Protein AF-A0A257JCN2-F1 (afdb_monomer)

Solvent-accessible surface area (backbone atoms only — not comparable to full-atom values): 11483 Å² total; per-residue (Å²): 131,82,48,44,54,50,41,28,30,82,94,52,90,51,70,35,93,84,74,64,52,31,59,64,54,59,56,53,55,52,49,54,50,52,53,60,46,45,75,79,46,76,67,66,76,41,77,42,56,35,33,65,54,12,25,21,57,38,66,47,54,92,47,27,64,66,64,82,72,90,74,70,55,56,27,40,30,22,24,54,23,62,30,27,74,47,74,71,74,66,73,52,67,74,64,40,56,68,37,63,42,20,67,82,73,45,78,40,57,58,55,61,53,41,34,30,57,33,46,42,50,34,53,52,52,23,63,77,67,76,53,50,49,28,38,58,33,29,57,64,59,90,88,42,72,63,44,48,53,18,50,52,43,24,53,52,48,31,58,78,66,74,34,52,76,37,66,55,58,84,69,95,83,66,81,52,86,86,61,73,66,73,73,54,97,65,73,69,69,90,68,80,71,79,80,95,69,134

Structure (mmCIF, N/CA/C/O backbone):
data_AF-A0A257JCN2-F1
#
_entry.id   AF-A0A257JCN2-F1
#
loop_
_atom_site.group_PDB
_atom_site.id
_atom_site.type_symbol
_atom_site.label_atom_id
_atom_site.label_alt_id
_atom_site.label_comp_id
_atom_site.label_asym_id
_atom_site.label_entity_id
_atom_site.label_seq_id
_atom_site.pdbx_PDB_ins_code
_atom_site.Cartn_x
_atom_site.Cartn_y
_atom_site.Cartn_z
_atom_site.occupancy
_atom_site.B_iso_or_equiv
_atom_site.auth_seq_id
_atom_site.auth_comp_id
_atom_site.auth_asym_id
_atom_site.auth_atom_id
_atom_site.pdbx_PDB_model_num
ATOM 1 N N . MET A 1 1 ? -13.214 6.680 -1.226 1.00 44.03 1 MET A N 1
ATOM 2 C CA . MET A 1 1 ? -11.854 6.420 -1.730 1.00 44.03 1 MET A CA 1
ATOM 3 C C . MET A 1 1 ? -11.069 5.884 -0.543 1.00 44.03 1 MET A C 1
ATOM 5 O O . MET A 1 1 ? -11.142 6.499 0.512 1.00 44.03 1 MET A O 1
ATOM 9 N N . ASN A 1 2 ? -10.490 4.693 -0.665 1.00 63.72 2 ASN A N 1
ATOM 10 C CA . ASN A 1 2 ? -9.763 3.942 0.377 1.00 63.72 2 ASN A CA 1
ATOM 11 C C . ASN A 1 2 ? -8.296 4.388 0.528 1.00 63.72 2 ASN A C 1
ATOM 13 O O . ASN A 1 2 ? -7.552 3.802 1.299 1.00 63.72 2 ASN A O 1
ATOM 17 N N . GLU A 1 3 ? -7.891 5.441 -0.176 1.00 83.19 3 GLU A N 1
ATOM 18 C CA . GLU A 1 3 ? -6.505 5.875 -0.303 1.00 83.19 3 GLU A CA 1
ATOM 19 C C . GLU A 1 3 ? -6.353 7.301 0.238 1.00 83.19 3 GLU A C 1
ATOM 21 O O . GLU A 1 3 ? -6.663 8.259 -0.466 1.00 83.19 3 GLU A O 1
ATOM 26 N N . PRO A 1 4 ? -5.928 7.487 1.495 1.00 90.50 4 PRO A N 1
ATOM 27 C CA . PRO A 1 4 ? -5.539 8.804 1.982 1.00 90.50 4 PRO A CA 1
ATOM 28 C C . PRO A 1 4 ? -4.345 9.339 1.172 1.00 90.50 4 PRO A C 1
ATOM 30 O O . PRO A 1 4 ? -3.314 8.672 1.046 1.00 90.50 4 PRO A O 1
ATOM 33 N N . HIS A 1 5 ? -4.499 10.529 0.599 1.00 92.62 5 HIS A N 1
ATOM 34 C CA . HIS A 1 5 ? -3.454 11.287 -0.092 1.00 92.62 5 HIS A CA 1
ATOM 35 C C . HIS A 1 5 ? -3.852 12.769 -0.160 1.00 92.62 5 HIS A C 1
ATOM 37 O O . HIS A 1 5 ? -5.017 13.102 0.079 1.00 92.62 5 HIS A O 1
ATOM 43 N N . ASP A 1 6 ? -2.895 13.643 -0.487 1.00 93.19 6 ASP A N 1
ATOM 44 C CA . ASP A 1 6 ? -3.106 15.080 -0.700 1.00 93.19 6 ASP A CA 1
ATOM 45 C C . ASP A 1 6 ? -3.832 15.767 0.476 1.00 93.19 6 ASP A C 1
ATOM 47 O O . ASP A 1 6 ? -4.739 16.585 0.288 1.00 93.19 6 ASP A O 1
ATOM 51 N N . LEU A 1 7 ? -3.457 15.423 1.716 1.00 93.88 7 LEU A N 1
ATOM 52 C CA . LEU A 1 7 ? -4.085 15.984 2.915 1.00 93.88 7 LEU A CA 1
ATOM 53 C C . LEU A 1 7 ? -3.932 17.515 2.954 1.00 93.88 7 LEU A C 1
ATOM 55 O O . LEU A 1 7 ? -2.910 18.046 2.523 1.00 93.88 7 LEU A O 1
ATOM 59 N N . PRO A 1 8 ? -4.901 18.264 3.511 1.00 95.00 8 PRO A N 1
ATOM 60 C CA . PRO A 1 8 ? -4.747 19.704 3.661 1.00 95.00 8 PRO A CA 1
ATOM 61 C C . PRO A 1 8 ? -3.469 20.088 4.409 1.00 95.00 8 PRO A C 1
ATOM 63 O O . PRO A 1 8 ? -3.049 19.404 5.340 1.00 95.00 8 PRO A O 1
ATOM 66 N N . ALA A 1 9 ? -2.877 21.220 4.031 1.00 95.12 9 ALA A N 1
ATOM 67 C CA . ALA A 1 9 ? -1.785 21.821 4.790 1.00 95.12 9 ALA A CA 1
ATOM 68 C C . ALA A 1 9 ? -2.265 22.238 6.193 1.00 95.12 9 ALA A C 1
ATOM 70 O O . ALA A 1 9 ? -3.470 22.438 6.388 1.00 95.12 9 ALA A O 1
ATOM 71 N N . PRO A 1 10 ? -1.360 22.452 7.166 1.00 94.19 10 PRO A N 1
ATOM 72 C CA . PRO A 1 10 ? -1.744 22.913 8.496 1.00 94.19 10 PRO A CA 1
ATOM 73 C C . PRO A 1 10 ? -2.612 24.181 8.447 1.00 94.19 10 PRO A C 1
ATOM 75 O O . PRO A 1 10 ? -2.211 25.210 7.904 1.00 94.19 10 PRO A O 1
ATOM 78 N N . GLY A 1 11 ? -3.821 24.103 9.012 1.00 93.00 11 GLY A N 1
ATOM 79 C CA . GLY A 1 11 ? -4.814 25.189 8.995 1.00 93.00 11 GLY A CA 1
ATOM 80 C C . GLY A 1 11 ? -5.600 25.342 7.683 1.00 93.00 11 GLY A C 1
ATOM 81 O O . GLY A 1 11 ? -6.458 26.220 7.585 1.00 93.00 11 GLY A O 1
ATOM 82 N N . GLY A 1 12 ? -5.331 24.500 6.686 1.00 92.50 12 GLY A N 1
ATOM 83 C CA . GLY A 1 12 ? -6.059 24.423 5.427 1.00 92.50 12 GLY A CA 1
ATOM 84 C C . GLY A 1 12 ? -7.289 23.518 5.501 1.00 92.50 12 GLY A C 1
ATOM 85 O O . GLY A 1 12 ? -7.483 22.748 6.438 1.00 92.50 12 GLY A O 1
ATOM 86 N N . THR A 1 13 ? -8.134 23.613 4.477 1.00 92.19 13 THR A N 1
ATOM 87 C CA . THR A 1 13 ? -9.328 22.758 4.305 1.00 92.19 13 THR A CA 1
ATOM 88 C C . THR A 1 13 ? -9.438 22.160 2.902 1.00 92.19 13 THR A C 1
ATOM 90 O O . THR A 1 13 ? -10.367 21.409 2.625 1.00 92.19 13 THR A O 1
ATOM 93 N N . THR A 1 14 ? -8.492 22.485 2.023 1.00 92.50 14 THR A N 1
ATOM 94 C CA . THR A 1 14 ? -8.4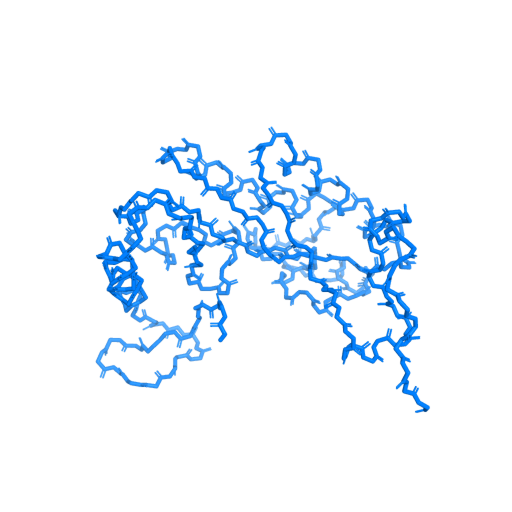03 22.003 0.642 1.00 92.50 14 THR A CA 1
ATOM 95 C C . THR A 1 14 ? -7.172 21.128 0.484 1.00 92.50 14 THR A C 1
ATOM 97 O O . THR A 1 14 ? -6.214 21.286 1.241 1.00 92.50 14 THR A O 1
ATOM 100 N N . GLU A 1 15 ? -7.182 20.251 -0.513 1.00 91.62 15 GLU A N 1
ATOM 101 C CA . GLU A 1 15 ? -6.074 19.349 -0.810 1.00 91.62 15 GLU A CA 1
ATOM 102 C C . GLU A 1 15 ? -4.774 20.105 -1.136 1.00 91.62 15 GLU A C 1
ATOM 104 O O . GLU A 1 15 ? -4.800 21.180 -1.748 1.00 91.62 15 GLU A O 1
ATOM 109 N N . THR A 1 16 ? -3.623 19.550 -0.749 1.00 91.00 16 THR A N 1
ATOM 110 C CA . THR A 1 16 ? -2.319 20.050 -1.216 1.00 91.00 16 THR A CA 1
ATOM 111 C C . THR A 1 16 ? -1.865 19.248 -2.422 1.00 91.00 16 THR A C 1
ATOM 113 O O . THR A 1 16 ? -1.896 18.029 -2.372 1.00 91.00 16 THR A O 1
ATOM 116 N N . ARG A 1 17 ? -1.395 19.910 -3.484 1.00 81.38 17 ARG A N 1
ATOM 117 C CA . ARG A 1 17 ? -1.011 19.224 -4.734 1.00 81.38 17 ARG A CA 1
ATOM 118 C C . ARG A 1 17 ? 0.478 18.917 -4.880 1.00 81.38 17 ARG A C 1
ATOM 120 O O . ARG A 1 17 ? 0.836 18.132 -5.748 1.00 81.38 17 ARG A O 1
ATOM 127 N N . ASP A 1 18 ? 1.327 19.536 -4.058 1.00 73.19 18 ASP A N 1
ATOM 128 C CA . ASP A 1 18 ? 2.783 19.485 -4.245 1.00 73.19 18 ASP A CA 1
ATOM 129 C C . ASP A 1 18 ? 3.533 19.030 -2.985 1.00 73.19 18 ASP A C 1
ATOM 131 O O . ASP A 1 18 ? 4.295 18.068 -3.014 1.00 73.19 18 ASP A O 1
ATOM 135 N N . SER A 1 19 ? 3.378 19.754 -1.871 1.00 79.50 19 SER A N 1
ATOM 136 C CA . SER A 1 19 ? 4.038 19.443 -0.598 1.00 79.50 19 SER A CA 1
ATOM 137 C C . SER A 1 19 ? 3.384 20.197 0.561 1.00 79.50 19 SER A C 1
ATOM 139 O O . SER A 1 19 ? 2.664 21.173 0.347 1.00 79.50 19 SER A O 1
ATOM 141 N N . GLY A 1 20 ? 3.684 19.771 1.791 1.00 89.25 20 GLY A N 1
ATOM 142 C CA . GLY A 1 20 ? 3.251 20.471 3.003 1.00 89.25 20 GLY A CA 1
ATOM 143 C C . GLY A 1 20 ? 1.951 19.956 3.614 1.00 89.25 20 GLY A C 1
ATOM 144 O O . GLY A 1 20 ? 1.331 20.688 4.380 1.00 89.25 20 GLY A O 1
ATOM 145 N N . GLU A 1 21 ? 1.558 18.722 3.295 1.00 94.19 21 GLU A N 1
ATOM 146 C CA . GLU A 1 21 ? 0.454 18.014 3.946 1.00 94.19 21 GLU A CA 1
ATOM 147 C C . GLU A 1 21 ? 0.565 18.048 5.478 1.00 94.19 21 GLU A C 1
ATOM 149 O O . GLU A 1 21 ? 1.634 17.807 6.052 1.00 94.19 21 GLU A O 1
ATOM 154 N N . ASP A 1 22 ? -0.559 18.266 6.159 1.00 95.06 22 ASP A N 1
ATOM 155 C CA . ASP A 1 22 ? -0.676 17.976 7.583 1.00 95.06 22 ASP A CA 1
ATOM 156 C C . ASP A 1 22 ? -0.932 16.476 7.790 1.00 95.06 22 ASP A C 1
ATOM 158 O O . ASP A 1 22 ? -2.065 15.987 7.850 1.00 95.06 22 ASP A O 1
ATOM 162 N N . LEU A 1 23 ? 0.164 15.736 7.954 1.00 95.00 23 LEU A N 1
ATOM 163 C CA . LEU A 1 23 ? 0.158 14.289 8.180 1.00 95.00 23 LEU A CA 1
ATOM 164 C C . LEU A 1 23 ? -0.484 13.863 9.513 1.00 95.00 23 LEU A C 1
ATOM 166 O O . LEU A 1 23 ? -0.582 12.665 9.791 1.00 95.00 23 LEU A O 1
ATOM 170 N N . THR A 1 24 ? -0.905 14.805 10.364 1.00 94.44 24 THR A N 1
ATOM 171 C CA . THR A 1 24 ? -1.626 14.496 11.608 1.00 94.44 24 THR A CA 1
ATOM 172 C C . THR A 1 24 ? -3.124 14.314 11.390 1.00 94.44 24 THR A C 1
ATOM 174 O O . THR A 1 24 ? -3.769 13.631 12.190 1.00 94.44 24 THR A O 1
ATOM 177 N N . ILE A 1 25 ? -3.666 14.833 10.281 1.00 94.50 25 ILE A N 1
ATOM 178 C CA . ILE A 1 25 ? -5.092 14.752 9.953 1.00 94.50 25 ILE A CA 1
ATOM 179 C C . ILE A 1 25 ? -5.532 13.289 9.869 1.00 94.50 25 ILE A C 1
ATOM 181 O O . ILE A 1 25 ? -6.423 12.865 10.607 1.00 94.50 25 ILE A O 1
ATOM 185 N N . TRP A 1 26 ? -4.889 12.489 9.014 1.00 94.94 26 TRP A N 1
ATOM 186 C CA . TRP A 1 26 ? -5.322 11.111 8.782 1.00 94.94 26 TRP A CA 1
ATOM 187 C C . TRP A 1 26 ? -5.332 10.239 10.055 1.00 94.94 26 TRP A C 1
ATOM 189 O O . TRP A 1 26 ? -6.364 9.625 10.335 1.00 94.94 26 TRP A O 1
ATOM 199 N N . PRO A 1 27 ? -4.276 10.221 10.893 1.00 94.69 27 PRO A N 1
ATOM 200 C CA . PRO A 1 27 ? -4.302 9.529 12.180 1.00 94.69 27 PRO A CA 1
ATOM 201 C C . PRO A 1 27 ? -5.480 9.885 13.094 1.00 94.69 27 PRO A C 1
ATOM 203 O O . PRO A 1 27 ? -6.010 8.997 13.764 1.00 94.69 27 PRO A O 1
ATOM 206 N N . VAL A 1 28 ? -5.904 11.153 13.125 1.00 95.25 28 VAL A N 1
ATOM 207 C CA . VAL A 1 28 ? -7.046 11.598 13.942 1.00 95.25 28 VAL A CA 1
ATOM 208 C C . VAL A 1 28 ? -8.348 10.983 13.428 1.00 95.25 28 VAL A C 1
ATOM 210 O O . VAL A 1 28 ? -9.098 10.396 14.212 1.00 95.25 28 VAL A O 1
ATOM 213 N N . PHE A 1 29 ? -8.592 11.048 12.116 1.00 95.06 29 PHE A N 1
ATOM 214 C CA . PHE A 1 29 ? -9.775 10.442 11.496 1.00 95.06 29 PHE A CA 1
ATOM 215 C C . PHE A 1 29 ? -9.783 8.918 11.645 1.00 95.06 29 PHE A C 1
ATOM 217 O O . PHE A 1 29 ? -10.791 8.341 12.058 1.00 95.06 29 PHE A O 1
ATOM 224 N N . ALA A 1 30 ? -8.646 8.270 11.384 1.00 96.38 30 ALA A N 1
ATOM 225 C CA . ALA A 1 30 ? -8.487 6.833 11.549 1.00 96.38 30 ALA A CA 1
ATOM 226 C C . ALA A 1 30 ? -8.774 6.397 12.991 1.00 96.38 30 ALA A C 1
ATOM 228 O O . ALA A 1 30 ? -9.499 5.426 13.213 1.00 96.38 30 ALA A O 1
ATOM 229 N N . ARG A 1 31 ? -8.263 7.130 13.990 1.00 97.00 31 ARG A N 1
ATOM 230 C CA . ARG A 1 31 ? -8.508 6.807 15.398 1.00 97.00 31 ARG A CA 1
ATOM 231 C C . ARG A 1 31 ? -9.980 6.958 15.777 1.00 97.00 31 ARG A C 1
ATOM 233 O O . ARG A 1 31 ? -10.514 6.071 16.440 1.00 97.00 31 ARG A O 1
ATOM 240 N N . ALA A 1 32 ? -10.638 8.025 15.324 1.00 97.44 32 ALA A N 1
ATOM 241 C CA . ALA A 1 32 ? -12.066 8.222 15.556 1.00 97.44 32 ALA A CA 1
ATOM 242 C C . ALA A 1 32 ? -12.908 7.086 14.945 1.00 97.44 32 ALA A C 1
ATOM 244 O O . ALA A 1 32 ? -13.817 6.574 15.598 1.00 97.44 32 ALA A O 1
ATOM 245 N N . ALA A 1 33 ? -12.572 6.642 13.728 1.00 97.38 33 ALA A N 1
ATOM 246 C CA . ALA A 1 33 ? -13.238 5.515 13.079 1.00 97.38 33 ALA A CA 1
ATOM 247 C C . ALA A 1 33 ? -13.002 4.191 13.826 1.00 97.38 33 ALA A C 1
ATOM 249 O O . ALA A 1 33 ? -13.954 3.450 14.070 1.00 97.38 33 ALA A O 1
ATOM 250 N N . ILE A 1 34 ? -11.761 3.912 14.244 1.00 97.88 34 ILE A N 1
ATOM 251 C CA . ILE A 1 34 ? -11.423 2.725 15.046 1.00 97.88 34 ILE A CA 1
ATOM 252 C C . ILE A 1 34 ? -12.240 2.701 16.340 1.00 97.88 34 ILE A C 1
ATOM 254 O O . ILE A 1 34 ? -12.809 1.665 16.674 1.00 97.88 34 ILE A O 1
ATOM 258 N N . ASP A 1 35 ? -12.330 3.825 17.051 1.00 97.94 35 ASP A N 1
ATOM 259 C CA . ASP A 1 35 ? -13.067 3.904 18.315 1.00 97.94 35 ASP A CA 1
ATOM 260 C C . ASP A 1 35 ? -14.570 3.714 18.126 1.00 97.94 35 ASP A C 1
ATOM 262 O O . ASP A 1 35 ? -15.195 2.966 18.879 1.00 97.94 35 ASP A O 1
ATOM 266 N N . ALA A 1 36 ? -15.140 4.317 17.081 1.00 98.19 36 ALA A N 1
ATOM 267 C CA . ALA A 1 36 ? -16.543 4.132 16.737 1.00 98.19 36 ALA A CA 1
ATOM 268 C C . ALA A 1 36 ? -16.859 2.670 16.376 1.00 98.19 36 ALA A C 1
ATOM 270 O O . ALA A 1 36 ? -17.845 2.120 16.864 1.00 98.19 36 ALA A O 1
ATOM 271 N N . ILE A 1 37 ? -16.005 2.016 15.578 1.00 98.38 37 ILE A N 1
ATOM 272 C CA . ILE A 1 37 ? -16.159 0.594 15.244 1.00 98.38 37 ILE A CA 1
ATOM 273 C C . ILE A 1 37 ? -16.032 -0.254 16.511 1.00 98.38 37 ILE A C 1
ATOM 275 O O . ILE A 1 37 ? -16.883 -1.100 16.767 1.00 98.38 37 ILE A O 1
ATOM 279 N N . ARG A 1 38 ? -15.020 -0.009 17.351 1.00 98.19 38 ARG A N 1
ATOM 280 C CA . ARG A 1 38 ? -14.767 -0.807 18.562 1.00 98.19 38 ARG A CA 1
ATOM 281 C C . ARG A 1 38 ? -15.822 -0.642 19.650 1.00 98.19 38 ARG A C 1
ATOM 283 O O . ARG A 1 38 ? -15.951 -1.536 20.483 1.00 98.19 38 ARG A O 1
ATOM 290 N N . ALA A 1 39 ? -16.608 0.431 19.615 1.00 98.00 39 ALA A N 1
ATOM 291 C CA . ALA A 1 39 ? -17.765 0.598 20.486 1.00 98.00 39 ALA A CA 1
ATOM 292 C C . ALA A 1 39 ? -18.903 -0.401 20.189 1.00 98.00 39 ALA A C 1
ATOM 294 O O . ALA A 1 39 ? -19.710 -0.667 21.078 1.00 98.00 39 ALA A O 1
ATOM 295 N N . ILE A 1 40 ? -18.971 -0.958 18.971 1.00 98.25 40 ILE A N 1
ATOM 296 C CA . ILE A 1 40 ? -20.041 -1.881 18.541 1.00 98.25 40 ILE A CA 1
ATOM 297 C C . ILE A 1 40 ? -19.532 -3.259 18.093 1.00 98.25 40 ILE A C 1
ATOM 299 O O . ILE A 1 40 ? -20.251 -4.246 18.219 1.00 98.25 40 ILE A O 1
ATOM 303 N N . ASP A 1 41 ? -18.293 -3.344 17.612 1.00 98.19 41 ASP A N 1
ATOM 304 C CA . ASP A 1 41 ? -17.606 -4.572 17.223 1.00 98.19 41 ASP A CA 1
ATOM 305 C C . ASP A 1 41 ? -16.198 -4.586 17.825 1.00 98.19 41 ASP A C 1
ATOM 307 O O . ASP A 1 41 ? -15.253 -3.980 17.313 1.00 98.19 41 ASP A O 1
ATOM 311 N N . ALA A 1 42 ? -16.045 -5.323 18.923 1.00 96.25 42 ALA A N 1
ATOM 312 C CA . ALA A 1 42 ? -14.797 -5.402 19.671 1.00 96.25 42 ALA A CA 1
ATOM 313 C C . ALA A 1 42 ? -13.684 -6.199 18.959 1.00 96.25 42 ALA A C 1
ATOM 315 O O . ALA A 1 42 ? -12.518 -6.098 19.362 1.00 96.25 42 ALA A O 1
ATOM 316 N N . ALA A 1 43 ? -14.016 -7.003 17.941 1.00 96.62 43 ALA A N 1
ATOM 317 C CA . ALA A 1 43 ? -13.127 -8.059 17.462 1.00 96.62 43 ALA A CA 1
ATOM 318 C C . ALA A 1 43 ? -12.952 -8.134 15.942 1.00 96.62 43 ALA A C 1
ATOM 320 O O . ALA A 1 43 ? -11.924 -8.657 15.522 1.00 96.62 43 ALA A O 1
ATOM 321 N N . GLY A 1 44 ? -13.875 -7.640 15.114 1.00 97.94 44 GLY A N 1
ATOM 322 C CA . GLY A 1 44 ? -13.759 -7.717 13.653 1.00 97.94 44 GLY A CA 1
ATOM 323 C C . GLY A 1 44 ? -12.491 -7.039 13.117 1.00 97.94 44 GLY A C 1
ATOM 324 O O . GLY A 1 44 ? -12.016 -6.075 13.725 1.00 97.94 44 GLY A O 1
ATOM 325 N N . PRO A 1 45 ? -11.879 -7.537 12.026 1.00 97.62 45 PRO A N 1
ATOM 326 C CA . PRO A 1 45 ? -10.679 -6.925 11.463 1.00 97.62 45 PRO A CA 1
ATOM 327 C C . PRO A 1 45 ? -10.974 -5.514 10.942 1.00 97.62 45 PRO A C 1
ATOM 329 O O . PRO A 1 45 ? -12.010 -5.278 10.327 1.00 97.62 45 PRO A O 1
ATOM 332 N N . ILE A 1 46 ? -10.045 -4.586 11.172 1.00 98.06 46 ILE A N 1
ATOM 333 C CA . ILE A 1 46 ? -10.076 -3.246 10.573 1.00 98.06 46 ILE A CA 1
ATOM 334 C C . ILE A 1 46 ? -8.881 -3.147 9.633 1.00 98.06 46 ILE A C 1
ATOM 336 O O . ILE A 1 46 ? -7.740 -3.204 10.098 1.00 98.06 46 ILE A O 1
ATOM 340 N N . 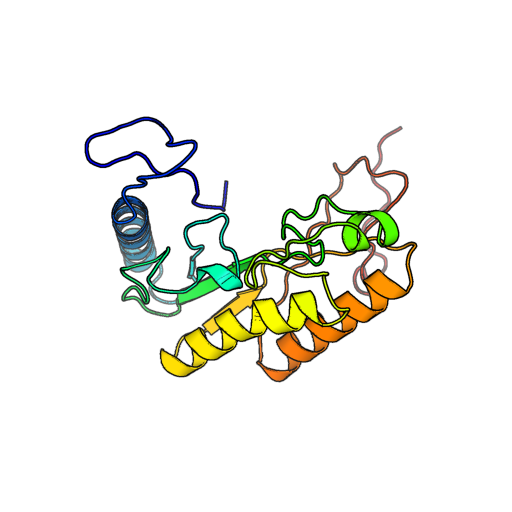TYR A 1 47 ? -9.150 -3.010 8.336 1.00 97.75 47 TYR A N 1
ATOM 341 C CA . TYR A 1 47 ? -8.135 -2.687 7.337 1.00 97.75 47 TYR A CA 1
ATOM 342 C C . TYR A 1 47 ? -7.914 -1.175 7.365 1.00 97.75 47 TYR A C 1
ATOM 344 O O . TYR A 1 47 ? -8.870 -0.404 7.287 1.00 97.75 47 TYR A O 1
ATOM 352 N N . LEU A 1 48 ? -6.669 -0.762 7.586 1.00 97.25 48 LEU A N 1
ATOM 353 C CA . LEU A 1 48 ? -6.297 0.634 7.779 1.00 97.25 48 LEU A CA 1
ATOM 354 C C . LEU A 1 48 ? -5.247 1.043 6.747 1.00 97.25 48 LEU A C 1
ATOM 356 O O . LEU A 1 48 ? -4.086 0.646 6.865 1.00 97.25 48 LEU A O 1
ATOM 360 N N . A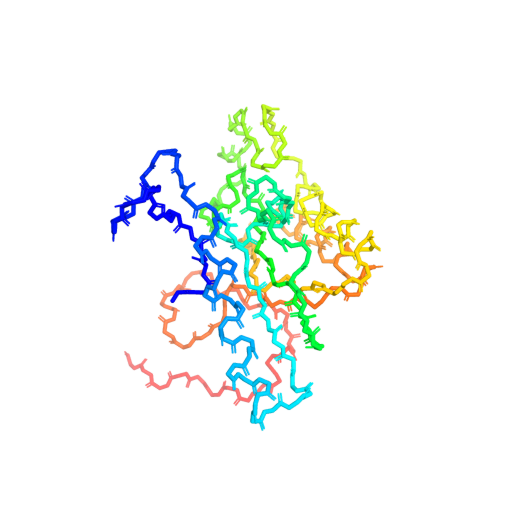LA A 1 49 ? -5.661 1.854 5.773 1.00 96.00 49 ALA A N 1
ATOM 361 C CA . ALA A 1 49 ? -4.772 2.454 4.788 1.00 96.00 49 ALA A CA 1
ATOM 362 C C . ALA A 1 49 ? -3.945 3.591 5.392 1.00 96.00 49 ALA A C 1
ATOM 364 O O . ALA A 1 49 ? -4.336 4.219 6.382 1.00 96.00 49 ALA A O 1
ATOM 365 N N . GLY A 1 50 ? -2.800 3.865 4.774 1.00 95.56 50 GLY A N 1
ATOM 366 C CA . GLY A 1 50 ? -1.919 4.984 5.108 1.00 95.56 50 GLY A CA 1
ATOM 367 C C . GLY A 1 50 ? -1.986 6.112 4.102 1.00 95.56 50 GLY A C 1
ATOM 368 O O . GLY A 1 50 ? -2.571 5.966 3.032 1.00 95.56 50 GLY A O 1
ATOM 369 N N . ASN A 1 51 ? -1.333 7.218 4.444 1.00 95.44 51 ASN A N 1
ATOM 370 C CA . ASN A 1 51 ? -1.139 8.313 3.508 1.00 95.44 51 ASN A CA 1
ATOM 371 C C . ASN A 1 51 ? -0.275 7.900 2.301 1.00 95.44 51 ASN A C 1
ATOM 373 O O . ASN A 1 51 ? 0.376 6.850 2.330 1.00 95.44 51 ASN A O 1
ATOM 377 N N . ALA A 1 52 ? -0.235 8.754 1.275 1.00 94.31 52 ALA A N 1
ATOM 378 C CA . ALA A 1 52 ? 0.441 8.511 0.001 1.00 94.31 52 ALA A CA 1
ATOM 379 C C . ALA A 1 52 ? -0.108 7.266 -0.717 1.00 94.31 52 ALA A C 1
ATOM 381 O O . ALA A 1 52 ? 0.637 6.341 -1.058 1.00 94.31 52 ALA A O 1
ATOM 382 N N . TRP A 1 53 ? -1.429 7.253 -0.925 1.00 95.19 53 TRP A N 1
ATOM 383 C CA . TRP A 1 53 ? -2.158 6.206 -1.651 1.00 95.19 53 TRP A CA 1
ATOM 384 C C . TRP A 1 53 ? -1.979 4.804 -1.052 1.00 95.19 53 TRP A C 1
ATOM 386 O O . TRP A 1 53 ? -1.956 3.805 -1.766 1.00 95.19 53 TRP A O 1
ATOM 396 N N . GLY A 1 54 ? -1.751 4.715 0.264 1.00 95.88 54 GLY A N 1
ATOM 397 C CA . GLY A 1 54 ? -1.472 3.445 0.932 1.00 95.88 54 GLY A CA 1
ATOM 398 C C . GLY A 1 54 ? -0.206 2.736 0.433 1.00 95.88 54 GLY A C 1
ATOM 399 O O . GLY A 1 54 ? -0.071 1.530 0.623 1.00 95.88 54 GLY A O 1
ATOM 400 N N . GLY A 1 55 ? 0.735 3.428 -0.216 1.00 97.38 55 GLY A N 1
ATOM 401 C CA . GLY A 1 55 ? 1.898 2.792 -0.833 1.00 97.38 55 GLY A CA 1
ATOM 402 C C . GLY A 1 55 ? 2.703 1.922 0.144 1.00 97.38 55 GLY A C 1
ATOM 403 O O . GLY A 1 55 ? 3.113 2.370 1.215 1.00 97.38 55 GLY A O 1
ATOM 404 N N . ALA A 1 56 ? 3.013 0.677 -0.234 1.00 98.19 56 ALA A N 1
ATOM 405 C CA . ALA A 1 56 ? 3.784 -0.244 0.615 1.00 98.19 56 ALA A CA 1
ATOM 406 C C . ALA A 1 56 ? 5.180 0.295 1.000 1.00 98.19 56 ALA A C 1
ATOM 408 O O . ALA A 1 56 ? 5.707 -0.015 2.068 1.00 98.19 56 ALA A O 1
ATOM 409 N N . MET A 1 57 ? 5.777 1.127 0.145 1.00 97.31 57 MET A N 1
ATOM 410 C CA . MET A 1 57 ? 7.035 1.832 0.412 1.00 97.31 57 MET A CA 1
ATOM 411 C C . MET A 1 57 ? 6.873 3.056 1.329 1.00 97.31 57 MET A C 1
ATOM 413 O O . MET A 1 57 ? 7.872 3.549 1.844 1.00 97.31 57 MET A O 1
ATOM 417 N N . ASN A 1 58 ? 5.645 3.538 1.537 1.00 96.69 58 ASN A N 1
ATOM 418 C CA . ASN A 1 58 ? 5.306 4.744 2.297 1.00 96.69 58 ASN A CA 1
ATOM 419 C C . ASN A 1 58 ? 4.737 4.437 3.696 1.00 96.69 58 ASN A C 1
ATOM 421 O O . ASN A 1 58 ? 4.424 5.350 4.448 1.00 96.69 58 ASN A O 1
ATOM 425 N N . ILE A 1 59 ? 4.669 3.167 4.107 1.00 97.31 59 ILE A N 1
ATOM 426 C CA . ILE A 1 59 ? 4.182 2.720 5.432 1.00 97.31 59 ILE A CA 1
ATOM 427 C C . ILE A 1 59 ? 4.895 3.389 6.636 1.00 97.31 59 ILE A C 1
ATOM 429 O O . ILE A 1 59 ? 4.410 3.369 7.764 1.00 97.31 59 ILE A O 1
ATOM 433 N N . GLY A 1 60 ? 6.092 3.942 6.430 1.00 95.62 60 GLY A N 1
ATOM 434 C CA . GLY A 1 60 ? 6.922 4.510 7.489 1.00 95.62 60 GLY A CA 1
ATOM 435 C C . GLY A 1 60 ? 6.402 5.834 8.057 1.00 95.62 60 GLY A C 1
ATOM 436 O O . GLY A 1 60 ? 5.503 6.479 7.520 1.00 95.62 60 GLY A O 1
ATOM 437 N N . ARG A 1 61 ? 7.045 6.285 9.141 1.00 95.06 61 ARG A N 1
ATOM 438 C CA . ARG A 1 61 ? 6.681 7.519 9.865 1.00 95.06 61 ARG A CA 1
ATOM 439 C C . ARG A 1 61 ? 6.817 8.807 9.058 1.00 95.06 61 ARG A C 1
ATOM 441 O O . ARG A 1 61 ? 6.246 9.811 9.459 1.00 95.06 61 ARG A O 1
ATOM 448 N N . GLU A 1 62 ? 7.562 8.775 7.959 1.00 94.00 62 GLU A N 1
ATOM 449 C CA . GLU A 1 62 ? 7.689 9.908 7.040 1.00 94.00 62 GLU A CA 1
ATOM 450 C C . GLU A 1 62 ? 6.336 10.312 6.442 1.00 94.00 62 GLU A C 1
ATOM 452 O O . GLU A 1 62 ? 6.069 11.498 6.318 1.00 94.00 62 GLU A O 1
ATOM 457 N N . PHE A 1 63 ? 5.467 9.339 6.155 1.00 95.06 63 PHE A N 1
ATOM 458 C CA . PHE A 1 63 ? 4.120 9.580 5.622 1.00 95.06 63 PHE A CA 1
ATOM 459 C C . PHE A 1 63 ? 3.034 9.300 6.665 1.00 95.06 63 PHE A C 1
ATOM 461 O O . PHE A 1 63 ? 1.937 9.842 6.586 1.00 95.06 63 PHE A O 1
ATOM 468 N N . ASN A 1 64 ? 3.340 8.460 7.659 1.00 96.50 64 ASN A N 1
ATOM 469 C CA . ASN A 1 64 ? 2.393 7.985 8.663 1.00 96.50 64 ASN A CA 1
ATOM 470 C C . ASN A 1 64 ? 2.963 8.142 10.091 1.00 96.50 64 ASN A C 1
ATOM 472 O O . ASN A 1 64 ? 3.286 7.151 10.755 1.00 96.50 64 ASN A O 1
ATOM 476 N N . PRO A 1 65 ? 3.128 9.377 10.603 1.00 94.94 65 PRO A N 1
ATOM 477 C CA . PRO A 1 65 ? 3.917 9.653 11.811 1.00 94.94 65 PRO A CA 1
ATOM 478 C C . PRO A 1 65 ? 3.368 9.009 13.092 1.00 94.94 65 PRO A C 1
ATOM 480 O O . PRO A 1 65 ? 4.135 8.709 14.008 1.00 94.94 65 PRO A O 1
ATOM 483 N N . ALA A 1 66 ? 2.058 8.766 13.153 1.00 95.38 66 ALA A N 1
ATOM 484 C CA . ALA A 1 66 ? 1.390 8.174 14.311 1.00 95.38 66 ALA A CA 1
ATOM 485 C C . ALA A 1 66 ? 1.359 6.636 14.296 1.00 95.38 66 ALA A C 1
ATOM 487 O O . ALA A 1 66 ? 0.808 6.030 15.213 1.00 95.38 66 ALA A O 1
ATOM 488 N N . TRP A 1 67 ? 1.894 5.986 13.261 1.00 95.25 67 TRP A N 1
ATOM 489 C CA . TRP A 1 67 ? 1.819 4.535 13.152 1.00 95.25 67 TRP A CA 1
ATOM 490 C C . TRP A 1 67 ? 2.849 3.803 14.037 1.00 95.25 67 TRP A C 1
ATOM 492 O O . TRP A 1 67 ? 3.996 4.256 14.169 1.00 95.25 67 TRP A O 1
ATOM 502 N N . PRO A 1 68 ? 2.480 2.631 14.593 1.00 97.25 68 PRO A N 1
ATOM 503 C CA . PRO A 1 68 ? 1.149 2.015 14.544 1.00 97.25 68 PRO A CA 1
ATOM 504 C C . PRO A 1 68 ? 0.138 2.705 15.482 1.00 97.25 68 PRO A C 1
ATOM 506 O O . PRO A 1 68 ? 0.467 3.069 16.608 1.00 97.25 68 PRO A O 1
ATOM 509 N N . LEU A 1 69 ? -1.113 2.836 15.036 1.00 96.06 69 LEU A N 1
ATOM 510 C CA . LEU A 1 69 ? -2.227 3.268 15.876 1.00 96.06 69 LEU A CA 1
ATOM 511 C C . LEU A 1 69 ? -2.623 2.176 16.876 1.00 96.06 69 LEU A C 1
ATOM 513 O O . LEU A 1 69 ? -2.597 0.981 16.573 1.00 96.06 69 LEU A O 1
ATOM 517 N N . ALA A 1 70 ? -3.045 2.605 18.066 1.00 93.88 70 ALA A N 1
ATOM 518 C CA . ALA A 1 70 ? -3.614 1.713 19.065 1.00 93.88 70 ALA A CA 1
ATOM 519 C C . ALA A 1 70 ? -4.969 1.150 18.600 1.00 93.88 70 ALA A C 1
ATOM 521 O O . ALA A 1 70 ? -5.775 1.856 17.993 1.00 93.88 70 ALA A O 1
ATOM 522 N N . GLY A 1 71 ? -5.243 -0.105 18.953 1.00 93.06 71 GLY A N 1
ATOM 523 C CA . GLY A 1 71 ? -6.505 -0.795 18.688 1.00 93.06 71 GLY A CA 1
ATOM 524 C C . GLY A 1 71 ? -6.301 -2.303 18.547 1.00 93.06 71 GLY A C 1
ATOM 525 O O . GLY A 1 71 ? -5.190 -2.775 18.311 1.00 93.06 71 GLY A O 1
ATOM 526 N N . SER A 1 72 ? -7.369 -3.079 18.725 1.00 95.38 72 SER A N 1
ATOM 527 C CA . SER A 1 72 ? -7.346 -4.531 18.514 1.00 95.38 72 SER A CA 1
ATOM 528 C C . SER A 1 72 ? -7.542 -4.874 17.035 1.00 95.38 72 SER A C 1
ATOM 530 O O . SER A 1 72 ? -8.224 -4.149 16.316 1.00 95.38 72 SER A O 1
ATOM 532 N N . ASN A 1 73 ? -6.972 -5.999 16.589 1.00 97.19 73 ASN A N 1
ATOM 533 C CA . ASN A 1 73 ? -7.206 -6.620 15.275 1.00 97.19 73 ASN A CA 1
ATOM 534 C C . ASN A 1 73 ? -7.085 -5.670 14.056 1.00 97.19 73 ASN A C 1
ATOM 536 O O . ASN A 1 73 ? -7.789 -5.844 13.063 1.00 97.19 73 ASN A O 1
ATOM 540 N N . ILE A 1 74 ? -6.187 -4.680 14.122 1.00 98.00 74 ILE A N 1
ATOM 541 C CA . ILE A 1 74 ? -5.866 -3.808 12.983 1.00 98.00 74 ILE A CA 1
ATOM 542 C C . ILE A 1 74 ? -4.971 -4.577 11.999 1.00 98.00 74 ILE A C 1
ATOM 544 O O . ILE A 1 74 ? -4.052 -5.301 12.403 1.00 98.00 74 ILE A O 1
ATOM 548 N N . ILE A 1 75 ? -5.267 -4.439 10.712 1.00 98.31 75 ILE A N 1
ATOM 549 C CA . ILE A 1 75 ? -4.460 -4.902 9.584 1.00 98.31 75 ILE A CA 1
ATOM 550 C C . ILE A 1 75 ? -4.108 -3.652 8.783 1.00 98.31 75 ILE A C 1
ATOM 552 O O . ILE A 1 75 ? -4.998 -2.952 8.318 1.00 98.31 75 ILE A O 1
ATOM 556 N N . TYR A 1 76 ? -2.824 -3.340 8.651 1.00 98.06 76 TYR A N 1
ATOM 557 C CA . TYR A 1 76 ? -2.394 -2.193 7.855 1.00 98.06 76 TYR A CA 1
ATOM 558 C C . TYR A 1 76 ? -2.458 -2.579 6.384 1.00 98.06 76 TYR A C 1
ATOM 560 O O . TYR A 1 76 ? -1.711 -3.451 5.938 1.00 98.06 76 TYR A O 1
ATOM 568 N N . GLU A 1 77 ? -3.383 -1.988 5.642 1.00 97.69 77 GLU A N 1
ATOM 569 C CA . GLU A 1 77 ? -3.482 -2.276 4.220 1.00 97.69 77 GLU A CA 1
ATOM 570 C C . GLU A 1 77 ? -2.505 -1.411 3.425 1.00 97.69 77 GLU A C 1
ATOM 572 O O . GLU A 1 77 ? -2.255 -0.253 3.770 1.00 97.69 77 GLU A O 1
ATOM 577 N N . VAL A 1 78 ? -1.910 -2.006 2.395 1.00 98.19 78 VAL A N 1
ATOM 578 C CA . VAL A 1 78 ? -0.958 -1.342 1.511 1.00 98.19 78 VAL A CA 1
ATOM 579 C C . VAL A 1 78 ? -1.219 -1.674 0.056 1.00 98.19 78 VAL A C 1
ATOM 581 O O . VAL A 1 78 ? -1.625 -2.786 -0.278 1.00 98.19 78 VAL A O 1
ATOM 584 N N . HIS A 1 79 ? -0.907 -0.729 -0.821 1.00 97.94 79 HIS A N 1
ATOM 585 C CA . HIS A 1 79 ? -1.004 -0.866 -2.266 1.00 97.94 79 HIS A CA 1
ATOM 586 C C . HIS A 1 79 ? 0.402 -0.954 -2.871 1.00 97.94 79 HIS A C 1
ATOM 588 O O . HIS A 1 79 ? 1.354 -0.301 -2.420 1.00 97.94 79 HIS A O 1
ATOM 594 N N . SER A 1 80 ? 0.579 -1.788 -3.895 1.00 97.31 80 SER A N 1
ATOM 595 C CA . SER A 1 80 ? 1.826 -1.825 -4.657 1.00 97.31 80 SER A CA 1
ATOM 596 C C . SER A 1 80 ? 1.621 -2.341 -6.073 1.00 97.31 80 SER A C 1
ATOM 598 O O . SER A 1 80 ? 1.279 -3.503 -6.298 1.00 97.31 80 SER A O 1
ATOM 600 N N . TYR A 1 81 ? 1.951 -1.491 -7.036 1.00 96.31 81 TYR A N 1
ATOM 601 C CA . TYR A 1 81 ? 1.985 -1.816 -8.453 1.00 96.31 81 TYR A CA 1
ATOM 602 C C . TYR A 1 81 ? 3.425 -2.041 -8.930 1.00 96.31 81 TYR A C 1
ATOM 604 O O . TYR A 1 81 ? 4.403 -1.736 -8.237 1.00 96.31 81 TYR A O 1
ATOM 612 N N . LEU A 1 82 ? 3.569 -2.662 -10.100 1.00 95.69 82 LEU A N 1
ATOM 613 C CA . LEU A 1 82 ? 4.864 -3.127 -10.607 1.00 95.69 82 LEU A CA 1
ATOM 614 C C . LEU A 1 82 ? 5.585 -2.089 -11.474 1.00 95.69 82 LEU A C 1
ATOM 616 O O . LEU A 1 82 ? 6.803 -2.182 -11.635 1.00 95.69 82 LEU A O 1
ATOM 620 N N . ASP A 1 83 ? 4.845 -1.120 -12.010 1.00 95.38 83 ASP A N 1
ATOM 621 C CA . ASP A 1 83 ? 5.354 -0.047 -12.856 1.00 95.38 83 ASP A CA 1
ATOM 622 C C . ASP A 1 83 ? 6.301 0.883 -12.086 1.00 95.38 83 ASP A C 1
ATOM 624 O O . ASP A 1 83 ? 6.359 0.896 -10.846 1.00 95.38 83 ASP A O 1
ATOM 628 N N . ALA A 1 84 ? 7.091 1.666 -12.816 1.00 96.75 84 ALA A N 1
ATOM 629 C CA . ALA A 1 84 ? 8.165 2.446 -12.224 1.00 96.75 84 ALA A CA 1
ATOM 630 C C . ALA A 1 84 ? 7.640 3.466 -11.202 1.00 96.75 84 ALA A C 1
ATOM 632 O O . ALA A 1 84 ? 8.291 3.688 -10.182 1.00 96.75 84 ALA A O 1
ATOM 633 N N . TRP A 1 85 ? 6.445 4.023 -11.403 1.00 95.69 85 TRP A N 1
ATOM 634 C CA . TRP A 1 85 ? 5.856 5.023 -10.508 1.00 95.69 85 TRP A CA 1
ATOM 635 C C . TRP A 1 85 ? 4.919 4.444 -9.452 1.00 95.69 85 TRP A C 1
ATOM 637 O O . TRP A 1 85 ? 4.515 5.186 -8.566 1.00 95.69 85 TRP A O 1
ATOM 647 N N . ASN A 1 86 ? 4.672 3.129 -9.470 1.00 96.00 86 ASN A N 1
ATOM 648 C CA . ASN A 1 86 ? 3.724 2.465 -8.571 1.00 96.00 86 ASN A CA 1
ATOM 649 C C . ASN A 1 86 ? 2.290 2.998 -8.741 1.00 96.00 86 ASN A C 1
ATOM 651 O O . ASN A 1 86 ? 1.543 3.036 -7.770 1.00 96.00 86 ASN A O 1
ATOM 655 N N . SER A 1 87 ? 1.920 3.427 -9.948 1.00 93.12 87 SER A N 1
ATOM 656 C CA . SER A 1 87 ? 0.601 4.003 -10.226 1.00 93.12 87 SER A CA 1
ATOM 657 C C . SER A 1 87 ? -0.417 2.976 -10.714 1.00 93.12 87 SER A C 1
ATOM 659 O O . SER A 1 87 ? -1.600 3.288 -10.788 1.00 93.12 87 SER A O 1
ATOM 661 N N . GLY A 1 88 ? 0.026 1.788 -11.138 1.00 90.81 88 GLY A N 1
ATOM 662 C CA . GLY A 1 88 ? -0.858 0.794 -11.749 1.00 90.81 88 GLY A CA 1
ATOM 663 C C . GLY A 1 88 ? -1.313 1.149 -13.166 1.00 90.81 88 GLY A C 1
ATOM 664 O O . GLY A 1 88 ? -2.190 0.483 -13.708 1.00 90.81 88 GLY A O 1
ATOM 665 N N . THR A 1 89 ? -0.713 2.173 -13.785 1.00 88.88 89 THR A N 1
ATOM 666 C CA . THR A 1 89 ? -1.068 2.649 -15.137 1.00 88.88 89 THR A CA 1
ATOM 667 C C . THR A 1 89 ? 0.006 2.373 -16.194 1.00 88.88 89 THR A C 1
ATOM 669 O O . THR A 1 89 ? -0.223 2.593 -17.383 1.00 88.88 89 THR A O 1
ATOM 672 N N . GLY A 1 90 ? 1.183 1.896 -15.782 1.00 87.38 90 GLY A N 1
ATOM 673 C CA . GLY A 1 90 ? 2.257 1.489 -16.687 1.00 87.38 90 GLY A CA 1
ATOM 674 C C . GLY A 1 90 ? 2.046 0.066 -17.193 1.00 87.38 90 GLY A C 1
ATOM 675 O O . GLY A 1 90 ? 2.266 -0.890 -16.452 1.00 87.38 90 GLY A O 1
ATOM 676 N N . PHE A 1 91 ? 1.629 -0.075 -18.452 1.00 85.12 91 PHE A N 1
ATOM 677 C CA . PHE A 1 91 ? 1.304 -1.380 -19.043 1.00 85.12 91 PHE A CA 1
ATOM 678 C C . PHE A 1 91 ? 2.353 -1.890 -20.046 1.00 85.12 91 PHE A C 1
ATOM 680 O O . PHE A 1 91 ? 2.434 -3.092 -20.289 1.00 85.12 91 PHE A O 1
ATOM 687 N N . ASP A 1 92 ? 3.214 -1.015 -20.571 1.00 90.81 92 ASP A N 1
ATOM 688 C CA . ASP A 1 92 ? 4.287 -1.375 -21.504 1.00 90.81 92 ASP A CA 1
ATOM 689 C C . ASP A 1 92 ? 5.628 -1.479 -20.766 1.00 90.81 92 ASP A C 1
ATOM 691 O O . ASP A 1 92 ? 6.153 -0.491 -20.249 1.00 90.81 92 ASP A O 1
ATOM 695 N N . TRP A 1 93 ? 6.195 -2.685 -20.716 1.00 92.06 93 TRP A N 1
ATOM 696 C CA . TRP A 1 93 ? 7.447 -2.925 -20.004 1.00 92.06 93 TRP A CA 1
ATOM 697 C C . TRP A 1 93 ? 8.615 -2.111 -20.573 1.00 92.06 93 TRP A C 1
ATOM 699 O O . TRP A 1 93 ? 9.422 -1.576 -19.814 1.00 92.06 93 TRP A O 1
ATOM 709 N N . ASP A 1 94 ? 8.745 -2.013 -21.895 1.00 95.44 94 ASP A N 1
ATOM 710 C CA . ASP A 1 94 ? 9.891 -1.356 -22.523 1.00 95.44 94 ASP A CA 1
ATOM 711 C C . ASP A 1 94 ? 9.841 0.166 -22.341 1.00 95.44 94 ASP A C 1
ATOM 713 O O . ASP A 1 94 ? 10.891 0.793 -22.171 1.00 95.44 94 ASP A O 1
ATOM 717 N N . VAL A 1 95 ? 8.641 0.752 -22.271 1.00 94.94 95 VAL A N 1
ATOM 718 C CA . VAL A 1 95 ? 8.437 2.148 -21.847 1.00 94.94 95 VAL A CA 1
ATOM 719 C C . VAL A 1 95 ? 8.810 2.336 -20.376 1.00 94.94 95 VAL A C 1
ATOM 721 O O . VAL A 1 95 ? 9.556 3.261 -20.046 1.00 94.94 95 VAL A O 1
ATOM 724 N N . GLU A 1 96 ? 8.364 1.450 -19.480 1.00 94.88 96 GLU A N 1
ATOM 725 C CA . GLU A 1 96 ? 8.717 1.536 -18.056 1.00 94.88 96 GLU A CA 1
ATOM 726 C C . GLU A 1 96 ? 10.235 1.439 -17.828 1.00 94.88 96 GLU A C 1
ATOM 728 O O . GLU A 1 96 ? 10.784 2.145 -16.981 1.00 94.88 96 GLU A O 1
ATOM 733 N N . GLN A 1 97 ? 10.951 0.651 -18.635 1.00 95.94 97 GLN A N 1
ATOM 734 C CA . GLN A 1 97 ? 12.410 0.515 -18.545 1.00 95.94 97 GLN A CA 1
ATOM 735 C C . GLN A 1 97 ? 13.198 1.741 -19.017 1.00 95.94 97 GLN A C 1
ATOM 737 O O . GLN A 1 97 ? 14.391 1.853 -18.712 1.00 95.94 97 GLN A O 1
ATOM 742 N N . GLN A 1 98 ? 12.569 2.661 -19.750 1.00 96.44 98 GLN A N 1
ATOM 743 C CA . GLN A 1 98 ? 13.189 3.929 -20.141 1.00 96.44 98 GLN A CA 1
ATOM 744 C C . GLN A 1 98 ? 13.136 4.967 -19.018 1.00 96.44 98 GLN A C 1
ATOM 746 O O . GLN A 1 98 ? 13.929 5.912 -19.022 1.00 96.44 98 GLN A O 1
ATOM 751 N N . LYS A 1 99 ? 12.250 4.787 -18.031 1.00 95.75 99 LYS A N 1
ATOM 752 C CA . LYS A 1 99 ? 12.154 5.688 -16.884 1.00 95.75 99 LYS A CA 1
ATOM 753 C C . LYS A 1 99 ? 13.412 5.573 -16.023 1.00 95.75 99 LYS A C 1
ATOM 755 O O . LYS A 1 99 ? 13.891 4.484 -15.714 1.00 95.75 99 LYS A O 1
ATOM 760 N N . ALA A 1 100 ? 13.947 6.727 -15.631 1.00 95.56 100 ALA A N 1
ATOM 761 C CA . ALA A 1 100 ? 15.144 6.843 -14.798 1.00 95.56 100 ALA A CA 1
ATOM 762 C C . ALA A 1 100 ? 14.813 7.017 -13.305 1.00 95.56 100 ALA A C 1
ATOM 764 O O . ALA A 1 100 ? 15.637 7.521 -12.543 1.00 95.56 100 ALA A O 1
ATOM 765 N N . PHE A 1 101 ? 13.611 6.621 -12.886 1.00 96.56 101 PHE A N 1
ATOM 766 C CA . PHE A 1 101 ? 13.135 6.722 -11.513 1.00 96.56 101 PHE A CA 1
ATOM 767 C C . PHE A 1 101 ? 12.237 5.534 -11.165 1.00 96.56 101 PHE A C 1
ATOM 769 O O . PHE A 1 101 ? 11.412 5.131 -11.981 1.00 96.56 101 PHE A O 1
ATOM 776 N N . VAL A 1 102 ? 12.354 5.028 -9.935 1.00 97.12 102 VAL A N 1
ATOM 777 C CA . VAL A 1 102 ? 11.500 3.976 -9.381 1.00 97.12 102 VAL A CA 1
ATOM 778 C C . VAL A 1 102 ? 10.966 4.416 -8.018 1.00 97.12 102 VAL A C 1
ATOM 780 O O . VAL A 1 102 ? 11.737 4.605 -7.074 1.00 97.12 102 VAL A O 1
ATOM 783 N N . ALA A 1 103 ? 9.644 4.528 -7.880 1.00 96.12 103 ALA A N 1
ATOM 784 C CA . ALA A 1 103 ? 9.000 4.876 -6.615 1.00 96.12 103 ALA A CA 1
ATOM 785 C C . ALA A 1 103 ? 9.424 3.901 -5.502 1.00 96.12 103 ALA A C 1
ATOM 787 O O . ALA A 1 103 ? 9.449 2.682 -5.712 1.00 96.12 103 ALA A O 1
ATOM 788 N N . GLY A 1 104 ? 9.789 4.450 -4.342 1.00 94.62 104 GLY A N 1
ATOM 789 C CA . GLY A 1 104 ? 10.364 3.724 -3.205 1.00 94.62 104 GLY A CA 1
ATOM 790 C C . GLY A 1 104 ? 11.887 3.531 -3.241 1.00 94.62 104 GLY A C 1
ATOM 791 O O . GLY A 1 104 ? 12.458 3.185 -2.212 1.00 94.62 104 GLY A O 1
ATOM 792 N N . PHE A 1 105 ? 12.561 3.763 -4.379 1.00 95.75 105 PHE A N 1
ATOM 793 C CA . PHE A 1 105 ? 14.019 3.570 -4.509 1.00 95.75 105 PHE A CA 1
ATOM 794 C C . PHE A 1 105 ? 14.773 4.754 -5.131 1.00 95.75 105 PHE A C 1
ATOM 796 O O . PHE A 1 105 ? 15.993 4.820 -4.998 1.00 95.75 105 PHE A O 1
ATOM 803 N N . GLY A 1 106 ? 14.080 5.688 -5.790 1.00 95.50 106 GLY A N 1
ATOM 804 C CA . GLY A 1 106 ? 14.699 6.867 -6.396 1.00 95.50 106 GLY A CA 1
ATOM 805 C C . GLY A 1 106 ? 15.276 6.594 -7.793 1.00 95.50 106 GLY A C 1
ATOM 806 O O . GLY A 1 106 ? 14.687 5.818 -8.550 1.00 95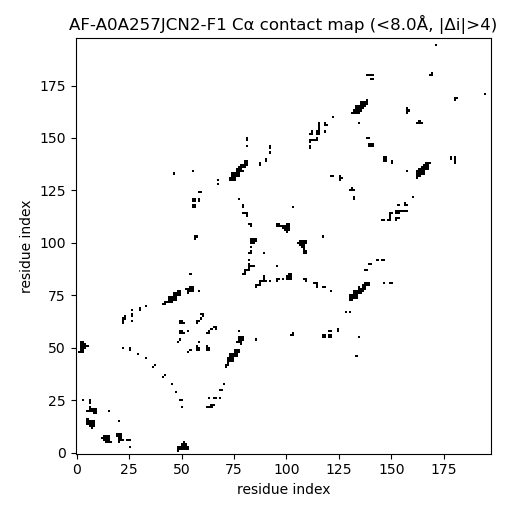.50 106 GLY A O 1
ATOM 807 N N . PRO A 1 107 ? 16.389 7.248 -8.181 1.00 96.75 107 PRO A N 1
ATOM 808 C CA . PRO A 1 107 ? 16.967 7.115 -9.516 1.00 96.75 107 PRO A CA 1
ATOM 809 C C . PRO A 1 107 ? 17.308 5.668 -9.890 1.00 96.75 107 PRO A C 1
ATOM 811 O O . PRO A 1 107 ? 17.969 4.954 -9.137 1.00 96.75 107 PRO A O 1
ATOM 814 N N . GLY A 1 108 ? 16.894 5.241 -11.083 1.00 94.75 108 GLY A N 1
ATOM 815 C CA . GLY A 1 108 ? 17.158 3.895 -11.591 1.00 94.75 108 GLY A CA 1
ATOM 816 C C . GLY A 1 108 ? 16.044 3.347 -12.476 1.00 94.75 108 GLY A C 1
ATOM 817 O O . GLY A 1 108 ? 15.082 4.039 -12.786 1.00 94.75 108 GLY A O 1
ATOM 818 N N . ARG A 1 109 ? 16.190 2.082 -12.879 1.00 94.44 109 ARG A N 1
ATOM 819 C CA . ARG A 1 109 ? 15.200 1.335 -13.673 1.00 94.44 109 ARG A CA 1
ATOM 820 C C . ARG A 1 109 ? 14.559 0.254 -12.821 1.00 94.44 109 ARG A C 1
ATOM 822 O O . ARG A 1 109 ? 15.241 -0.328 -11.975 1.00 94.44 109 ARG A O 1
ATOM 829 N N . ALA A 1 110 ? 13.288 -0.046 -13.062 1.00 93.50 110 ALA A N 1
ATOM 830 C CA . ALA A 1 110 ? 12.548 -1.042 -12.298 1.00 93.50 110 ALA A CA 1
ATOM 831 C C . ALA A 1 110 ? 13.084 -2.466 -12.581 1.00 93.50 110 ALA A C 1
ATOM 833 O O . ALA A 1 110 ? 12.933 -2.986 -13.685 1.00 93.50 110 ALA A O 1
ATOM 834 N N . PRO A 1 111 ? 13.723 -3.166 -11.621 1.00 95.38 111 PRO A N 1
ATOM 835 C CA . PRO A 1 111 ? 14.024 -4.582 -11.811 1.00 95.38 111 PRO A CA 1
ATOM 836 C C . PRO A 1 111 ? 12.744 -5.435 -11.772 1.00 95.38 111 PRO A C 1
ATOM 838 O O . PRO A 1 111 ? 11.748 -5.062 -11.162 1.00 95.38 111 PRO A O 1
ATOM 841 N N . LEU A 1 112 ? 12.813 -6.682 -12.251 1.00 97.50 112 LEU A N 1
ATOM 842 C CA . LEU A 1 112 ? 11.739 -7.678 -12.048 1.00 97.50 112 LEU A CA 1
ATOM 843 C C . LEU A 1 112 ? 11.357 -7.871 -10.567 1.00 97.50 112 LEU A C 1
ATOM 845 O O . LEU A 1 112 ? 10.276 -8.341 -10.248 1.00 97.50 112 LEU A O 1
ATOM 849 N N . ALA A 1 113 ? 12.254 -7.546 -9.635 1.00 97.69 113 ALA A N 1
ATOM 850 C CA . ALA A 1 113 ? 11.998 -7.654 -8.202 1.00 97.69 113 ALA A CA 1
ATOM 851 C C . ALA A 1 113 ? 11.347 -6.401 -7.579 1.00 97.69 113 ALA A C 1
ATOM 853 O O . ALA A 1 113 ? 11.222 -6.372 -6.358 1.00 97.69 113 ALA A O 1
ATOM 854 N N . THR A 1 114 ? 10.973 -5.373 -8.357 1.00 97.50 114 THR A N 1
ATOM 855 C CA . THR A 1 114 ? 10.458 -4.086 -7.840 1.00 97.50 114 THR A CA 1
ATOM 856 C C . THR A 1 114 ? 9.321 -4.271 -6.842 1.00 97.50 114 THR A C 1
ATOM 858 O O . THR A 1 114 ? 9.466 -3.842 -5.699 1.00 97.50 114 THR A O 1
ATOM 861 N N . GLY A 1 115 ? 8.250 -4.982 -7.216 1.00 97.62 115 GLY A N 1
ATOM 862 C CA . GLY A 1 115 ? 7.114 -5.225 -6.318 1.00 97.62 115 GLY A CA 1
ATOM 863 C C . GLY A 1 115 ? 7.534 -5.921 -5.020 1.00 97.62 115 GLY A C 1
ATOM 864 O O . GLY A 1 115 ? 7.243 -5.440 -3.929 1.00 97.62 115 GLY A O 1
ATOM 865 N N . ALA A 1 116 ? 8.311 -7.006 -5.113 1.00 98.50 116 ALA A N 1
ATOM 866 C CA . ALA A 1 116 ? 8.802 -7.724 -3.932 1.00 98.50 116 ALA A CA 1
ATOM 867 C C . ALA A 1 116 ? 9.669 -6.843 -3.014 1.00 98.50 116 ALA A C 1
ATOM 869 O O . ALA A 1 116 ? 9.606 -6.966 -1.793 1.00 98.50 116 ALA A O 1
ATOM 870 N N . LYS A 1 117 ? 10.484 -5.946 -3.583 1.00 98.56 117 LYS A N 1
ATOM 871 C CA . LYS A 1 117 ? 11.292 -4.998 -2.807 1.00 98.56 117 LYS A CA 1
ATOM 872 C C . LYS A 1 117 ? 10.436 -3.910 -2.150 1.00 98.56 117 LYS A C 1
ATOM 874 O O . LYS A 1 117 ? 10.744 -3.537 -1.026 1.00 98.56 117 LYS A O 1
ATOM 879 N N . ARG A 1 118 ? 9.376 -3.424 -2.808 1.00 98.50 118 ARG A N 1
ATOM 880 C CA . ARG A 1 118 ? 8.438 -2.444 -2.227 1.00 98.50 118 ARG A CA 1
ATOM 881 C C . ARG A 1 118 ? 7.663 -3.060 -1.069 1.00 98.50 118 ARG A C 1
ATOM 883 O O . ARG A 1 118 ? 7.6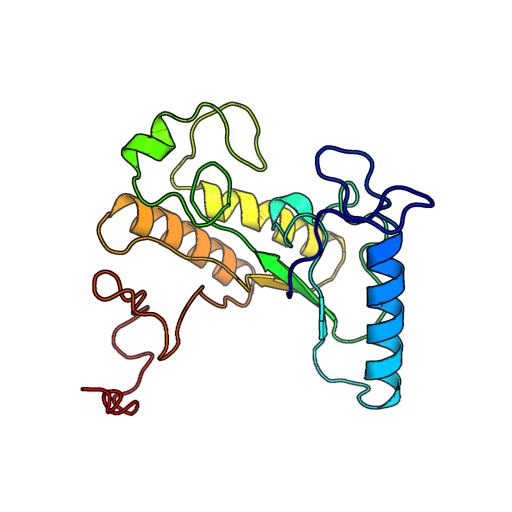84 -2.523 0.031 1.00 98.50 118 ARG A O 1
ATOM 890 N N . LEU A 1 119 ? 7.087 -4.246 -1.277 1.00 98.75 119 LEU A N 1
ATOM 891 C CA . LEU A 1 119 ? 6.368 -4.966 -0.226 1.00 98.75 119 LEU A CA 1
ATOM 892 C C . LEU A 1 119 ? 7.281 -5.342 0.950 1.00 98.75 119 LEU A C 1
ATOM 894 O O . LEU A 1 119 ? 6.827 -5.376 2.091 1.00 98.75 119 LEU A O 1
ATOM 898 N N . ARG A 1 120 ? 8.578 -5.578 0.701 1.00 98.69 120 ARG A N 1
ATOM 899 C CA . ARG A 1 120 ? 9.556 -5.829 1.767 1.00 98.69 120 ARG A CA 1
A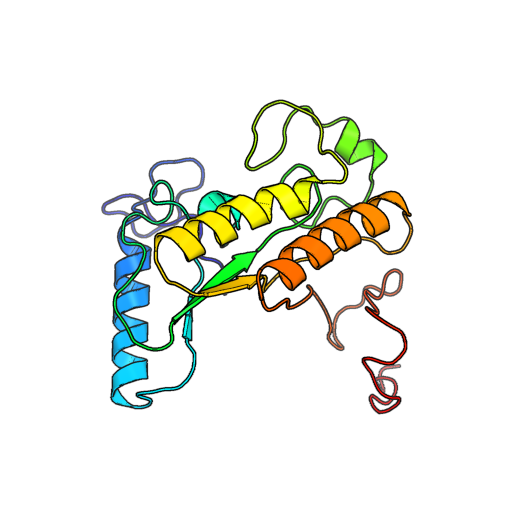TOM 900 C C . ARG A 1 120 ? 9.594 -4.712 2.807 1.00 98.69 120 ARG A C 1
ATOM 902 O O . ARG A 1 120 ? 9.637 -5.033 3.990 1.00 98.69 120 ARG A O 1
ATOM 909 N N . ILE A 1 121 ? 9.525 -3.450 2.381 1.00 98.62 121 ILE A N 1
ATOM 910 C CA . ILE A 1 121 ? 9.513 -2.286 3.280 1.00 98.62 121 ILE A CA 1
ATOM 911 C C . ILE A 1 121 ? 8.347 -2.409 4.273 1.00 98.62 121 ILE A C 1
ATOM 913 O O . ILE A 1 121 ? 8.563 -2.354 5.483 1.00 98.62 121 ILE A O 1
ATOM 917 N N . ALA A 1 122 ? 7.140 -2.693 3.777 1.00 98.62 122 ALA A N 1
ATOM 918 C CA . ALA A 1 122 ? 5.964 -2.935 4.612 1.00 98.62 122 ALA A CA 1
ATOM 919 C C . ALA A 1 122 ? 6.087 -4.180 5.495 1.00 98.62 122 ALA A C 1
ATOM 921 O O . ALA A 1 122 ? 5.778 -4.108 6.682 1.00 98.62 122 ALA A O 1
ATOM 922 N N . THR A 1 123 ? 6.571 -5.312 4.974 1.00 98.81 123 THR A N 1
ATOM 923 C CA . THR A 1 123 ? 6.710 -6.531 5.793 1.00 98.81 123 THR A CA 1
ATOM 924 C C . THR A 1 123 ? 7.751 -6.376 6.899 1.00 98.81 123 THR A C 1
ATOM 926 O O . THR A 1 123 ? 7.575 -6.917 7.990 1.00 98.81 123 THR A O 1
ATOM 929 N N . ASP A 1 124 ? 8.832 -5.640 6.640 1.00 98.69 124 ASP A N 1
ATOM 930 C CA . ASP A 1 124 ? 9.880 -5.390 7.628 1.00 98.69 124 ASP A CA 1
ATOM 931 C C . ASP A 1 124 ? 9.388 -4.411 8.698 1.00 98.69 124 ASP A C 1
ATOM 933 O O . ASP A 1 124 ? 9.595 -4.659 9.887 1.00 98.69 124 ASP A O 1
ATOM 937 N N . TRP A 1 125 ? 8.643 -3.373 8.298 1.00 98.56 125 TRP A N 1
ATOM 938 C CA . TRP A 1 125 ? 7.941 -2.492 9.230 1.00 98.56 125 TRP A CA 1
ATOM 939 C C . TRP A 1 125 ? 6.941 -3.265 10.100 1.00 98.56 125 TRP A C 1
ATOM 941 O O . TRP A 1 125 ? 6.957 -3.122 11.323 1.00 98.56 125 TRP A O 1
ATOM 951 N N . ALA A 1 126 ? 6.118 -4.129 9.504 1.00 98.38 126 ALA A N 1
ATOM 952 C CA . ALA A 1 126 ? 5.115 -4.907 10.226 1.00 98.38 126 ALA A CA 1
ATOM 953 C C . ALA A 1 126 ? 5.758 -5.829 11.269 1.00 98.38 126 ALA A C 1
ATOM 955 O O . ALA A 1 126 ? 5.353 -5.853 12.432 1.00 98.38 126 ALA A O 1
ATOM 956 N N . ARG A 1 127 ? 6.839 -6.520 10.880 1.00 98.44 127 ARG A N 1
ATOM 957 C CA . ARG A 1 127 ? 7.624 -7.369 11.784 1.00 98.44 127 ARG A CA 1
ATOM 958 C C . ARG A 1 127 ? 8.221 -6.572 12.940 1.00 98.44 127 ARG A C 1
ATOM 960 O O . ARG A 1 127 ? 8.154 -7.029 14.076 1.00 98.44 127 ARG A O 1
ATOM 967 N N . ALA A 1 128 ? 8.783 -5.396 12.662 1.00 98.31 128 ALA A N 1
ATOM 968 C CA . ALA A 1 128 ? 9.383 -4.542 13.684 1.00 98.31 128 ALA A CA 1
ATOM 969 C C . ALA A 1 128 ? 8.354 -3.997 14.691 1.00 98.31 128 ALA A C 1
ATOM 971 O O . ALA A 1 128 ? 8.702 -3.759 15.844 1.00 98.31 128 ALA A O 1
ATOM 972 N N . ASN A 1 129 ? 7.096 -3.824 14.273 1.00 97.50 129 ASN A N 1
ATOM 973 C CA . ASN A 1 129 ? 6.026 -3.267 15.104 1.00 97.50 129 ASN A CA 1
ATOM 974 C C . ASN A 1 129 ? 5.067 -4.326 15.674 1.00 97.50 129 ASN A C 1
ATOM 976 O O . ASN A 1 129 ? 4.135 -3.974 16.393 1.00 97.50 129 ASN A O 1
ATOM 980 N N . GLY A 1 130 ? 5.265 -5.611 15.361 1.00 96.88 130 GLY A N 1
ATOM 981 C CA . GLY A 1 130 ? 4.354 -6.680 15.783 1.00 96.88 130 GLY A CA 1
ATOM 982 C C . GLY A 1 130 ? 2.942 -6.541 15.200 1.00 96.88 130 GLY A C 1
ATOM 9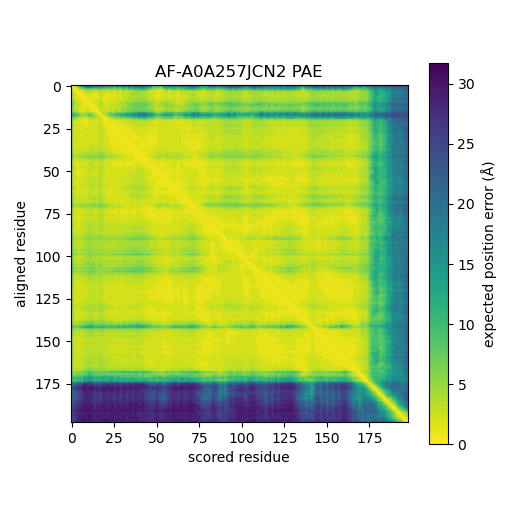83 O O . GLY A 1 130 ? 1.972 -6.948 15.836 1.00 96.88 130 GLY A O 1
ATOM 984 N N . THR A 1 131 ? 2.814 -5.945 14.013 1.00 97.12 131 THR A N 1
ATOM 985 C CA . THR A 1 131 ? 1.537 -5.714 13.324 1.00 97.12 131 THR A CA 1
ATOM 986 C C . THR A 1 131 ? 1.366 -6.665 12.137 1.00 97.12 131 THR A C 1
ATOM 988 O O . THR A 1 131 ? 2.292 -7.374 11.738 1.00 97.12 131 THR A O 1
ATOM 991 N N . ARG A 1 132 ? 0.157 -6.705 11.564 1.00 97.50 132 ARG A N 1
ATOM 992 C CA . ARG A 1 132 ? -0.123 -7.402 10.299 1.00 97.50 132 ARG A CA 1
ATOM 993 C C . ARG A 1 132 ? -0.325 -6.391 9.188 1.00 97.50 132 ARG A C 1
ATOM 995 O O . ARG A 1 132 ? -0.841 -5.303 9.443 1.00 97.50 132 ARG A O 1
ATOM 1002 N N . ILE A 1 133 ? 0.017 -6.804 7.973 1.00 98.31 133 ILE A N 1
ATOM 1003 C CA . ILE A 1 133 ? -0.297 -6.064 6.755 1.00 98.31 133 ILE A CA 1
ATOM 1004 C C . ILE A 1 133 ? -1.105 -6.923 5.782 1.00 98.31 133 ILE A C 1
ATOM 1006 O O . ILE A 1 133 ? -1.019 -8.153 5.826 1.00 98.31 133 ILE A O 1
ATOM 1010 N N . ALA A 1 134 ? -1.828 -6.266 4.884 1.00 98.56 134 ALA A N 1
ATOM 1011 C CA . ALA A 1 134 ? -2.448 -6.866 3.707 1.00 98.56 134 ALA A CA 1
ATOM 1012 C C . ALA A 1 134 ? -2.071 -6.048 2.466 1.00 98.56 134 ALA A C 1
ATOM 1014 O O . ALA A 1 134 ? -2.062 -4.824 2.520 1.00 98.56 134 ALA A O 1
ATOM 1015 N N . LEU A 1 135 ? -1.735 -6.715 1.363 1.00 98.50 135 LEU A N 1
ATOM 1016 C CA . LEU A 1 135 ? -1.550 -6.085 0.058 1.00 98.50 135 LEU A CA 1
ATOM 1017 C C . LEU A 1 135 ? -2.910 -6.046 -0.641 1.00 98.50 135 LEU A C 1
ATOM 1019 O O . LEU A 1 135 ? -3.309 -7.036 -1.250 1.00 98.50 135 LEU A O 1
ATOM 1023 N N . THR A 1 136 ? -3.639 -4.946 -0.510 1.00 96.88 136 THR A N 1
ATOM 1024 C CA . THR A 1 136 ? -5.048 -4.872 -0.930 1.00 96.88 136 THR A CA 1
ATOM 1025 C C . THR A 1 136 ? -5.244 -4.342 -2.345 1.00 96.88 136 THR A C 1
ATOM 1027 O O . THR A 1 136 ? -6.302 -4.557 -2.929 1.00 96.88 136 THR A O 1
ATOM 1030 N N . GLU A 1 137 ? -4.201 -3.766 -2.946 1.00 94.62 137 GLU A N 1
ATOM 1031 C CA . GLU A 1 137 ? -4.192 -3.450 -4.372 1.00 94.62 137 GLU A CA 1
ATOM 1032 C C . GLU A 1 137 ? -2.843 -3.760 -5.022 1.00 94.62 137 GLU A C 1
ATOM 1034 O O . GLU A 1 137 ? -1.773 -3.301 -4.604 1.00 94.62 137 GLU A O 1
ATOM 1039 N N . THR A 1 138 ? -2.902 -4.574 -6.072 1.00 94.56 138 THR A N 1
ATOM 1040 C CA . THR A 1 138 ? -1.786 -4.890 -6.963 1.00 94.56 138 THR A CA 1
ATOM 1041 C C . THR A 1 138 ? -2.310 -5.535 -8.242 1.00 94.56 138 THR A C 1
ATOM 1043 O O . THR A 1 138 ? -3.372 -6.161 -8.228 1.00 94.56 138 THR A O 1
ATOM 1046 N N . ALA A 1 139 ? -1.564 -5.430 -9.340 1.00 89.31 139 ALA A N 1
ATOM 1047 C CA . ALA A 1 139 ? -1.939 -6.041 -10.610 1.00 89.31 139 ALA A CA 1
ATOM 1048 C C . ALA A 1 139 ? -0.739 -6.213 -11.547 1.00 89.31 139 ALA A C 1
ATOM 1050 O O . ALA A 1 139 ? 0.370 -5.741 -11.275 1.00 89.31 139 ALA A O 1
ATOM 1051 N N . MET A 1 140 ? -0.990 -6.854 -12.688 1.00 87.56 140 MET A N 1
ATOM 1052 C CA . MET A 1 140 ? -0.067 -6.919 -13.817 1.00 87.56 140 MET A CA 1
ATOM 1053 C C . MET A 1 140 ? -0.824 -6.984 -15.154 1.00 87.56 140 MET A C 1
ATOM 1055 O O . MET A 1 140 ? -1.881 -7.610 -15.213 1.00 87.56 140 MET A O 1
ATOM 1059 N N . PRO A 1 141 ? -0.280 -6.447 -16.255 1.00 82.00 141 PRO A N 1
ATOM 1060 C CA . PRO A 1 141 ? -0.729 -6.816 -17.598 1.00 82.00 141 PRO A CA 1
ATOM 1061 C C . PRO A 1 141 ? -0.601 -8.324 -17.848 1.00 82.00 141 PRO A C 1
ATOM 1063 O O . PRO A 1 141 ? 0.279 -8.979 -17.284 1.00 82.00 141 PRO A O 1
ATOM 1066 N N . ILE A 1 142 ? -1.454 -8.876 -18.714 1.00 72.62 142 ILE A N 1
ATOM 1067 C CA . ILE A 1 142 ? -1.494 -10.324 -18.997 1.00 72.62 142 ILE A CA 1
ATOM 1068 C C . ILE A 1 142 ? -0.659 -10.746 -20.218 1.00 72.62 142 ILE A C 1
ATOM 1070 O O . ILE A 1 142 ? -0.457 -11.941 -20.420 1.00 72.62 142 ILE A O 1
ATOM 1074 N N . ASP A 1 143 ? -0.175 -9.805 -21.031 1.00 78.50 143 ASP A N 1
ATOM 1075 C CA . ASP A 1 143 ? 0.426 -10.056 -22.350 1.00 78.50 143 ASP A CA 1
ATOM 1076 C C . ASP A 1 143 ? 1.957 -9.895 -22.410 1.00 78.50 143 ASP A C 1
ATOM 1078 O O . ASP A 1 143 ? 2.549 -10.097 -23.470 1.00 78.50 143 ASP A O 1
ATOM 1082 N N . ASP A 1 144 ? 2.624 -9.647 -21.276 1.00 85.56 144 ASP A N 1
ATOM 1083 C CA . ASP A 1 144 ? 4.091 -9.640 -21.186 1.00 85.56 144 ASP A CA 1
ATOM 1084 C C . ASP A 1 144 ? 4.608 -10.637 -20.121 1.00 85.56 144 ASP A C 1
ATOM 1086 O O . ASP A 1 144 ? 4.287 -10.519 -18.926 1.00 85.56 144 ASP A O 1
ATOM 1090 N N . PRO A 1 145 ? 5.467 -11.610 -20.488 1.00 91.81 145 PRO A N 1
ATOM 1091 C CA . PRO A 1 145 ? 6.030 -12.564 -19.531 1.00 91.81 145 PRO A CA 1
ATOM 1092 C C . PRO A 1 145 ? 6.906 -11.906 -18.451 1.00 91.81 145 PRO A C 1
ATOM 1094 O O . PRO A 1 145 ? 7.101 -12.485 -17.379 1.00 91.81 145 PRO A O 1
ATOM 1097 N N . ARG A 1 146 ? 7.432 -10.699 -18.689 1.00 95.31 146 ARG A N 1
ATOM 1098 C CA . ARG A 1 146 ? 8.236 -9.938 -17.721 1.00 95.31 146 ARG A CA 1
ATOM 1099 C C . ARG A 1 146 ? 7.363 -9.406 -16.587 1.00 95.31 146 ARG A C 1
ATOM 1101 O O . ARG A 1 146 ? 7.746 -9.541 -15.423 1.00 95.31 146 ARG A O 1
ATOM 1108 N N . TRP A 1 147 ? 6.163 -8.914 -16.904 1.00 92.31 147 TRP A N 1
ATOM 1109 C CA . TRP A 1 147 ? 5.155 -8.556 -15.902 1.00 92.31 147 TRP A CA 1
ATOM 1110 C C . TRP A 1 147 ? 4.727 -9.776 -15.083 1.00 92.31 147 TRP A C 1
ATOM 1112 O O . TRP A 1 147 ? 4.726 -9.717 -13.852 1.00 92.31 147 TRP A O 1
ATOM 1122 N N . THR A 1 148 ? 4.500 -10.913 -15.750 1.00 91.75 148 THR A N 1
ATOM 1123 C CA . THR A 1 148 ? 4.189 -12.191 -15.084 1.00 91.75 148 THR A CA 1
ATOM 1124 C C . THR A 1 148 ? 5.276 -12.612 -14.097 1.00 91.75 148 THR A C 1
ATOM 1126 O O . THR A 1 148 ? 4.991 -12.969 -12.951 1.00 91.75 148 THR A O 1
ATOM 1129 N N . GLU A 1 149 ? 6.544 -12.544 -14.502 1.00 95.62 149 GLU A N 1
ATOM 1130 C CA . GLU A 1 149 ? 7.662 -12.881 -13.623 1.00 95.62 149 GLU A CA 1
ATOM 1131 C C . GLU A 1 149 ? 7.801 -11.897 -12.450 1.00 95.62 149 GLU A C 1
ATOM 1133 O O . GLU A 1 149 ? 8.078 -12.321 -11.323 1.00 95.62 149 GLU A O 1
ATOM 1138 N N . ALA A 1 150 ? 7.589 -10.599 -12.683 1.00 96.62 150 ALA A N 1
ATOM 1139 C CA . ALA A 1 150 ? 7.626 -9.588 -11.631 1.00 96.62 150 ALA A CA 1
ATOM 1140 C C . ALA A 1 150 ? 6.515 -9.796 -10.589 1.00 96.62 150 ALA A C 1
ATOM 1142 O O . ALA A 1 150 ? 6.785 -9.804 -9.382 1.00 96.62 150 ALA A O 1
ATOM 1143 N N . PHE A 1 151 ? 5.291 -10.071 -11.043 1.00 95.75 151 PHE A N 1
ATOM 1144 C CA . PHE A 1 151 ? 4.160 -10.391 -10.178 1.00 95.75 151 PHE A CA 1
ATOM 1145 C C . PHE A 1 151 ? 4.394 -11.682 -9.390 1.00 95.75 151 PHE A C 1
ATOM 1147 O O . PHE A 1 151 ? 4.205 -11.721 -8.176 1.00 95.75 151 PHE A O 1
ATOM 1154 N N . ARG A 1 152 ? 4.916 -12.734 -10.035 1.00 96.25 152 ARG A N 1
ATOM 1155 C CA . ARG A 1 152 ? 5.260 -13.999 -9.365 1.00 96.25 152 ARG A CA 1
ATOM 1156 C C . ARG A 1 152 ? 6.255 -13.794 -8.219 1.00 96.25 152 ARG A C 1
ATOM 1158 O O . ARG A 1 152 ? 6.140 -14.443 -7.178 1.00 96.25 152 ARG A O 1
ATOM 1165 N N . ARG A 1 153 ? 7.237 -12.900 -8.384 1.00 98.31 153 ARG A N 1
ATOM 1166 C CA . ARG A 1 153 ? 8.196 -12.548 -7.319 1.00 98.31 153 ARG A CA 1
ATOM 1167 C C . ARG A 1 153 ? 7.522 -11.812 -6.165 1.00 98.31 153 ARG A C 1
ATOM 1169 O O . ARG A 1 153 ? 7.830 -12.124 -5.015 1.00 98.31 153 ARG A O 1
ATOM 1176 N N . LEU A 1 154 ? 6.615 -10.881 -6.462 1.00 98.44 154 LEU A N 1
ATOM 1177 C CA . LEU A 1 154 ? 5.801 -10.194 -5.457 1.00 98.44 154 LEU A CA 1
ATOM 1178 C C . LEU A 1 154 ? 4.943 -11.193 -4.665 1.00 98.44 154 LEU A C 1
ATOM 1180 O O . LEU A 1 154 ? 5.043 -11.229 -3.442 1.00 98.44 154 LEU A O 1
ATOM 1184 N N . MET A 1 155 ? 4.200 -12.072 -5.346 1.00 98.19 155 MET A N 1
ATOM 1185 C CA . MET A 1 155 ? 3.364 -13.099 -4.707 1.00 98.19 155 MET A CA 1
ATOM 1186 C C . MET A 1 155 ? 4.176 -14.065 -3.845 1.00 98.19 155 MET A C 1
ATOM 1188 O O . MET A 1 155 ? 3.760 -14.403 -2.740 1.00 98.19 155 MET A O 1
ATOM 1192 N N . ARG A 1 156 ? 5.374 -14.470 -4.292 1.00 98.31 156 ARG A N 1
ATOM 1193 C CA . ARG A 1 156 ? 6.270 -15.293 -3.465 1.00 98.31 156 ARG A CA 1
ATOM 1194 C C . ARG A 1 156 ? 6.680 -14.571 -2.183 1.00 98.31 156 ARG A C 1
ATOM 1196 O O . ARG A 1 156 ? 6.737 -15.207 -1.136 1.00 98.31 156 ARG A O 1
ATOM 1203 N N . HIS A 1 157 ? 6.987 -13.273 -2.259 1.00 98.69 157 HIS A N 1
ATOM 1204 C CA . HIS A 1 157 ? 7.321 -12.479 -1.073 1.00 98.69 157 HIS A CA 1
ATOM 1205 C C . HIS A 1 157 ? 6.114 -12.343 -0.141 1.00 98.69 157 HIS A C 1
ATOM 1207 O O . HIS A 1 157 ? 6.272 -12.554 1.058 1.00 98.69 157 HIS A O 1
ATOM 1213 N N . ALA A 1 158 ? 4.926 -12.052 -0.677 1.00 98.56 158 ALA A N 1
ATOM 1214 C CA . ALA A 1 158 ? 3.690 -11.963 0.099 1.00 98.56 158 ALA A CA 1
ATOM 1215 C C . ALA A 1 158 ? 3.390 -13.279 0.836 1.00 98.56 158 ALA A C 1
ATOM 1217 O O . ALA A 1 158 ? 3.274 -13.290 2.061 1.00 98.56 158 ALA A O 1
ATOM 1218 N N . TRP A 1 159 ? 3.396 -14.402 0.110 1.00 98.06 159 TRP A N 1
ATOM 1219 C CA . TRP A 1 159 ? 3.183 -15.739 0.667 1.00 98.06 159 TRP A CA 1
ATOM 1220 C C . TRP A 1 159 ? 4.198 -16.085 1.763 1.00 98.06 159 TRP A C 1
ATOM 1222 O O . TRP A 1 159 ? 3.814 -16.488 2.857 1.00 98.06 159 TRP A O 1
ATOM 1232 N N . ALA A 1 160 ? 5.491 -15.848 1.516 1.00 98.38 160 ALA A N 1
ATOM 1233 C CA . ALA A 1 160 ? 6.547 -16.127 2.490 1.00 98.38 160 ALA A CA 1
ATOM 1234 C C . ALA A 1 160 ? 6.454 -15.272 3.771 1.00 98.38 160 ALA A C 1
ATOM 1236 O O . ALA A 1 160 ? 7.085 -15.607 4.771 1.00 98.38 160 ALA A O 1
ATOM 1237 N N . ASN A 1 161 ? 5.697 -14.171 3.744 1.00 98.38 161 ASN A N 1
ATOM 1238 C CA . ASN A 1 161 ? 5.501 -13.269 4.879 1.00 98.38 161 ASN A CA 1
ATOM 1239 C C . ASN A 1 161 ? 4.056 -13.283 5.410 1.00 98.38 161 ASN A C 1
ATOM 1241 O O . ASN A 1 161 ? 3.708 -12.407 6.197 1.00 98.38 161 ASN A O 1
ATOM 1245 N N . ASN A 1 162 ? 3.235 -14.268 5.017 1.00 97.44 162 ASN A N 1
ATOM 1246 C CA . ASN A 1 162 ? 1.826 -14.392 5.416 1.00 97.44 162 ASN A CA 1
ATOM 1247 C C . ASN A 1 162 ? 1.002 -13.117 5.156 1.00 97.44 162 ASN A C 1
ATOM 1249 O O . ASN A 1 162 ? 0.162 -12.733 5.968 1.00 97.44 162 ASN A O 1
ATOM 1253 N N . VAL A 1 163 ? 1.271 -12.447 4.036 1.00 98.56 163 VAL A N 1
ATOM 1254 C CA . VAL A 1 163 ? 0.546 -11.247 3.616 1.00 98.56 163 VAL A CA 1
ATOM 1255 C C . VAL A 1 163 ? -0.652 -11.674 2.778 1.00 98.56 163 VAL A C 1
ATOM 1257 O O . VAL A 1 163 ? -0.487 -12.338 1.753 1.00 98.56 163 VAL A O 1
ATOM 1260 N N . GLU A 1 164 ? -1.848 -11.291 3.218 1.00 97.25 164 GLU A N 1
ATOM 1261 C CA . GLU A 1 164 ? -3.066 -11.398 2.412 1.00 97.25 164 GLU A CA 1
ATOM 1262 C C . GLU A 1 164 ? -2.929 -10.535 1.154 1.00 97.25 164 GLU A C 1
ATOM 1264 O O . GLU A 1 164 ? -2.406 -9.425 1.231 1.00 97.25 164 GLU A O 1
ATOM 1269 N N . VAL A 1 165 ? -3.387 -11.037 0.005 1.00 96.06 165 VAL A N 1
ATOM 1270 C CA . VAL A 1 165 ? -3.345 -10.305 -1.264 1.00 96.06 165 VAL A CA 1
ATOM 1271 C C . VAL A 1 165 ? -4.746 -10.190 -1.847 1.00 96.06 165 VAL A C 1
ATOM 1273 O O . VAL A 1 165 ? -5.424 -11.203 -2.018 1.00 96.06 165 VAL A O 1
ATOM 1276 N N . GLN A 1 166 ? -5.133 -8.974 -2.219 1.00 92.94 166 GLN A N 1
ATOM 1277 C CA . GLN A 1 166 ? -6.321 -8.680 -3.011 1.00 92.94 166 GLN A CA 1
ATOM 1278 C C . GLN A 1 166 ? -5.847 -8.017 -4.313 1.00 92.94 166 GLN A C 1
ATOM 1280 O O . GLN A 1 166 ? -5.088 -7.049 -4.307 1.00 92.94 166 GLN A O 1
ATOM 1285 N N . THR A 1 167 ? -6.190 -8.619 -5.452 1.00 88.50 167 THR A N 1
ATOM 1286 C CA . THR A 1 167 ? -5.757 -8.121 -6.763 1.00 88.50 167 THR A CA 1
ATOM 1287 C C . THR A 1 167 ? -6.728 -7.076 -7.280 1.00 88.50 167 THR A C 1
ATOM 1289 O O . THR A 1 167 ? -7.941 -7.291 -7.261 1.00 88.50 167 THR A O 1
ATOM 1292 N N . TRP A 1 168 ? -6.186 -6.003 -7.837 1.00 84.88 168 TRP A N 1
ATOM 1293 C CA . TRP A 1 168 ? -6.939 -4.989 -8.553 1.00 84.88 168 TRP A CA 1
ATOM 1294 C C . TRP A 1 168 ? -6.982 -5.371 -10.042 1.00 84.88 168 TRP A C 1
ATOM 1296 O O . TRP A 1 168 ? -5.951 -5.413 -10.696 1.00 84.88 168 TRP A O 1
ATOM 1306 N N . MET A 1 169 ? -8.114 -5.739 -10.634 1.00 73.19 169 MET A N 1
ATOM 1307 C CA . MET A 1 169 ? -9.465 -5.771 -10.077 1.00 73.19 169 MET A CA 1
ATOM 1308 C C . MET A 1 169 ? -10.310 -6.877 -10.720 1.00 73.19 169 MET A C 1
ATOM 1310 O O . MET A 1 169 ? -10.038 -7.333 -11.830 1.00 73.19 169 MET A O 1
ATOM 1314 N N . GLY A 1 170 ? -11.386 -7.255 -10.034 1.00 70.25 170 GLY A N 1
ATOM 1315 C CA . GLY A 1 170 ? -12.526 -7.958 -10.624 1.00 70.25 170 GLY A CA 1
ATOM 1316 C C . GLY A 1 170 ? -13.766 -7.055 -10.676 1.00 70.25 170 GLY A C 1
ATOM 1317 O O . GLY A 1 170 ? -13.777 -5.964 -10.108 1.00 70.25 170 GLY A O 1
ATOM 1318 N N . GLY A 1 171 ? -14.832 -7.506 -11.341 1.00 67.25 171 GLY A N 1
ATOM 1319 C CA . GLY A 1 171 ? -16.139 -6.830 -11.336 1.00 67.25 171 GLY A CA 1
ATOM 1320 C C . GLY A 1 171 ? -16.788 -6.722 -12.717 1.00 67.25 171 GLY A C 1
ATOM 1321 O O . GLY A 1 171 ? -16.108 -6.689 -13.736 1.00 67.25 171 GLY A O 1
ATOM 1322 N N . SER A 1 172 ? -18.121 -6.651 -12.748 1.00 60.03 172 SER A N 1
ATOM 1323 C CA . SER A 1 172 ? -18.932 -6.710 -13.978 1.00 60.03 172 SER A CA 1
ATOM 1324 C C . SER A 1 172 ? -18.955 -5.425 -14.814 1.00 60.03 172 SER A C 1
ATOM 1326 O O . SER A 1 17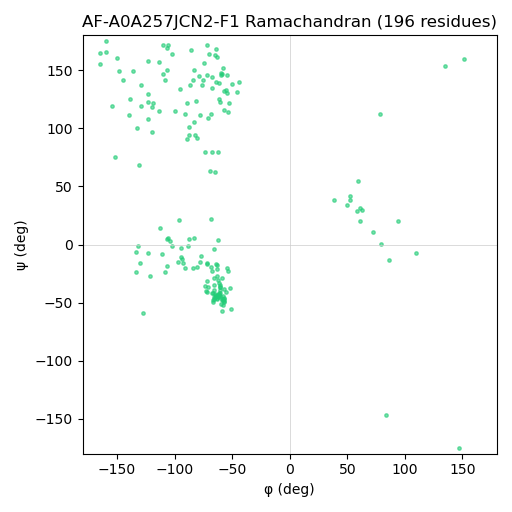2 ? -19.451 -5.443 -15.934 1.00 60.03 172 SER A O 1
ATOM 1328 N N . HIS A 1 173 ? -18.435 -4.316 -14.285 1.00 64.50 173 HIS A N 1
ATOM 1329 C CA . HIS A 1 173 ? -18.480 -2.996 -14.932 1.00 64.50 173 HIS A CA 1
ATOM 1330 C C . HIS A 1 173 ? -17.131 -2.565 -15.519 1.00 64.50 173 HIS A C 1
ATOM 1332 O O . HIS A 1 173 ? -16.989 -1.453 -16.027 1.00 64.50 173 HIS A O 1
ATOM 1338 N N . TRP A 1 174 ? -16.133 -3.448 -15.484 1.00 63.34 174 TRP A N 1
ATOM 1339 C CA . TRP A 1 174 ? -14.872 -3.222 -16.170 1.00 63.34 174 TRP A CA 1
ATOM 1340 C C . TRP A 1 174 ? -15.031 -3.619 -17.637 1.00 63.34 174 TRP A C 1
ATOM 1342 O O . TRP A 1 174 ? -14.827 -4.769 -18.014 1.00 63.34 174 TRP A O 1
ATOM 1352 N N . PHE A 1 175 ? -15.360 -2.639 -18.489 1.00 51.44 175 PHE A N 1
ATOM 1353 C CA . PHE A 1 175 ? -15.387 -2.774 -19.955 1.00 51.44 175 PHE A CA 1
ATOM 1354 C C . PHE A 1 175 ? -13.994 -2.962 -20.575 1.00 51.44 175 PHE A C 1
ATOM 1356 O O . PHE A 1 175 ? -13.806 -2.693 -21.762 1.00 51.44 175 PHE A O 1
ATOM 1363 N N . ALA A 1 176 ? -13.012 -3.427 -19.800 1.00 51.25 176 ALA A N 1
ATOM 1364 C CA . ALA A 1 176 ? -11.694 -3.815 -20.274 1.00 51.25 176 ALA A CA 1
ATOM 1365 C C . ALA A 1 176 ? -11.807 -5.098 -21.123 1.00 51.25 176 ALA A C 1
ATOM 1367 O O . ALA A 1 176 ? -11.254 -6.144 -20.797 1.00 51.25 176 ALA A O 1
ATOM 1368 N N . ARG A 1 177 ? -12.525 -5.001 -22.250 1.00 39.75 177 ARG A N 1
ATOM 1369 C CA . ARG A 1 177 ? -12.771 -6.032 -23.265 1.00 39.75 177 ARG A CA 1
ATOM 1370 C C . ARG A 1 177 ? -11.499 -6.531 -23.959 1.00 39.75 177 ARG A C 1
ATOM 1372 O O . ARG A 1 177 ? -11.621 -7.363 -24.843 1.00 39.75 177 ARG A O 1
ATOM 1379 N N . ASN A 1 178 ? -10.307 -6.084 -23.558 1.00 35.00 178 ASN A N 1
ATOM 1380 C CA . ASN A 1 178 ? -9.054 -6.663 -24.039 1.00 35.00 178 ASN A CA 1
ATOM 1381 C C . ASN A 1 178 ? -8.114 -7.200 -22.966 1.00 35.00 178 ASN A C 1
ATOM 1383 O O . ASN A 1 178 ? -7.163 -7.868 -23.340 1.00 35.00 178 ASN A O 1
ATOM 1387 N N . TYR A 1 179 ? -8.371 -7.011 -21.672 1.00 40.59 179 TYR A N 1
ATOM 1388 C CA . TYR A 1 179 ? -7.483 -7.560 -20.647 1.00 40.59 179 TYR A CA 1
ATOM 1389 C C . TYR A 1 179 ? -8.271 -7.839 -19.373 1.00 40.59 179 TYR A C 1
ATOM 1391 O O . TYR A 1 179 ? -8.180 -7.109 -18.390 1.00 40.59 179 TYR A O 1
ATOM 1399 N N . THR A 1 180 ? -9.061 -8.914 -19.368 1.00 39.78 180 THR A N 1
ATOM 1400 C CA . THR A 1 180 ? -9.474 -9.491 -18.089 1.00 39.78 180 THR A CA 1
ATOM 1401 C C . THR A 1 180 ? -8.205 -9.839 -17.315 1.00 39.78 180 THR A C 1
ATOM 1403 O O . THR A 1 180 ? -7.475 -10.745 -17.726 1.00 39.78 180 THR A O 1
ATOM 1406 N N . LEU A 1 181 ? -7.972 -9.187 -16.175 1.00 43.22 181 LEU A N 1
ATOM 1407 C CA . LEU A 1 181 ? -7.197 -9.750 -15.068 1.00 43.22 181 LEU A CA 1
ATOM 1408 C C . LEU A 1 181 ? -7.976 -10.957 -14.510 1.00 43.22 181 LEU A C 1
ATOM 1410 O O . LEU A 1 181 ? -8.441 -10.973 -13.377 1.00 43.22 181 LEU A O 1
ATOM 1414 N N . ASN A 1 182 ? -8.172 -11.980 -15.347 1.00 40.00 182 ASN A N 1
ATOM 1415 C CA . ASN A 1 182 ? -8.643 -13.294 -14.943 1.00 40.00 182 ASN A CA 1
ATOM 1416 C C . ASN A 1 182 ? -7.465 -13.962 -14.234 1.00 40.00 182 ASN A C 1
ATOM 1418 O O . ASN A 1 182 ? -6.708 -14.738 -14.822 1.00 40.00 182 ASN A O 1
ATOM 1422 N N . HIS A 1 183 ? -7.245 -13.602 -12.974 1.00 43.25 183 HIS A N 1
ATOM 1423 C CA . HIS A 1 183 ? -6.257 -14.291 -12.170 1.00 43.25 183 HIS A CA 1
ATOM 1424 C C . HIS A 1 183 ? -6.783 -15.694 -11.838 1.00 43.25 183 HIS A C 1
ATOM 1426 O O . HIS A 1 183 ? -7.679 -15.876 -11.022 1.00 43.25 183 HIS A O 1
ATOM 1432 N N . VAL A 1 184 ? -6.140 -16.678 -12.479 1.00 38.78 184 VAL A N 1
ATOM 1433 C CA . VAL A 1 184 ? -6.211 -18.130 -12.250 1.00 38.78 184 VAL A CA 1
ATOM 1434 C C . VAL A 1 184 ? -7.462 -18.827 -12.827 1.00 38.78 184 VAL A C 1
ATOM 1436 O O . VAL A 1 184 ? -8.564 -18.677 -12.293 1.00 38.78 184 VAL A O 1
ATOM 1439 N N . PRO A 1 185 ? -7.309 -19.696 -13.852 1.00 37.25 185 PRO A N 1
ATOM 1440 C CA . PRO A 1 185 ? -8.330 -20.684 -14.193 1.00 37.25 185 PRO A CA 1
ATOM 1441 C C . PRO A 1 1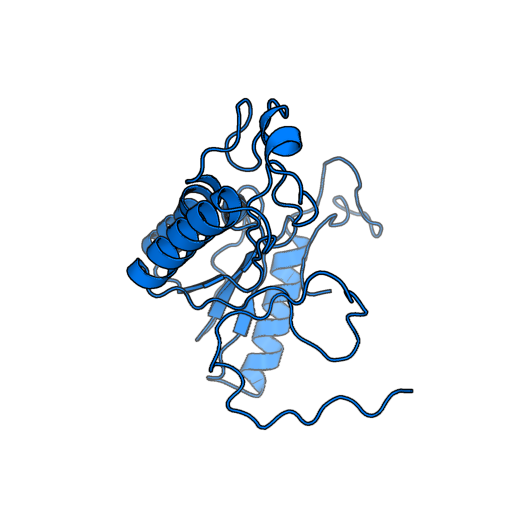85 ? -8.683 -21.510 -12.946 1.00 37.25 185 PRO A C 1
ATOM 1443 O O . PRO A 1 185 ? -7.835 -22.223 -12.412 1.00 37.25 185 PRO A O 1
ATOM 1446 N N . GLY A 1 186 ? -9.920 -21.383 -12.459 1.00 39.00 186 GLY A N 1
ATOM 1447 C CA . GLY A 1 186 ? -10.424 -22.110 -11.288 1.00 39.00 186 GLY A CA 1
ATOM 1448 C C . GLY A 1 186 ? -10.672 -21.283 -10.020 1.00 39.00 186 GLY A C 1
ATOM 1449 O O . GLY A 1 186 ? -11.271 -21.826 -9.093 1.00 39.00 186 GLY A O 1
ATOM 1450 N N . TRP A 1 187 ? -10.297 -19.996 -9.961 1.00 40.00 187 TRP A N 1
ATOM 1451 C CA . TRP A 1 187 ? -10.697 -19.125 -8.837 1.00 40.00 187 TRP A CA 1
ATOM 1452 C C . TRP A 1 187 ? -12.180 -18.731 -8.919 1.00 40.00 187 TRP A C 1
ATOM 1454 O O . TRP A 1 187 ? -12.900 -18.738 -7.923 1.00 40.00 187 TRP A O 1
ATOM 1464 N N . HIS A 1 188 ? -12.682 -18.528 -10.137 1.00 39.47 188 HIS A N 1
ATOM 1465 C CA . HIS A 1 188 ? -14.110 -18.575 -10.428 1.00 39.47 188 HIS A CA 1
ATOM 1466 C C . HIS A 1 188 ? -14.465 -20.015 -10.791 1.00 39.47 188 HIS A C 1
ATOM 1468 O O . HIS A 1 188 ? -14.359 -20.425 -11.943 1.00 39.47 188 HIS A O 1
ATOM 1474 N N . GLN A 1 189 ? -14.843 -20.818 -9.800 1.00 36.47 189 GLN A N 1
ATOM 1475 C CA . GLN A 1 189 ? -15.407 -22.147 -10.025 1.00 36.47 189 GLN A CA 1
ATOM 1476 C C . GLN A 1 189 ? -16.725 -22.041 -10.816 1.00 36.47 189 GLN A C 1
ATOM 1478 O O . GLN A 1 189 ? -17.784 -22.089 -10.204 1.00 36.47 189 GLN A O 1
ATOM 1483 N N . ASN A 1 190 ? -16.684 -21.872 -12.144 1.00 40.09 190 ASN A N 1
ATOM 1484 C CA . ASN A 1 190 ? -17.797 -22.063 -13.092 1.00 40.09 190 ASN A CA 1
ATOM 1485 C C . ASN A 1 190 ? -19.198 -21.602 -12.612 1.00 40.09 190 ASN A C 1
ATOM 1487 O O . ASN A 1 190 ? -20.186 -22.296 -12.853 1.00 40.09 190 ASN A O 1
ATOM 1491 N N . ARG A 1 191 ? -19.313 -20.481 -11.882 1.00 41.16 191 ARG A N 1
ATOM 1492 C CA . ARG A 1 191 ? -20.585 -20.067 -11.247 1.00 41.16 191 ARG A CA 1
ATOM 1493 C C . ARG A 1 191 ? -20.978 -18.611 -11.423 1.00 41.16 191 ARG A C 1
ATOM 1495 O O . ARG A 1 191 ? -22.098 -18.259 -11.070 1.00 41.16 191 ARG A O 1
ATOM 1502 N N . THR A 1 192 ? -20.132 -17.774 -11.998 1.00 45.00 192 THR A N 1
ATOM 1503 C CA . THR A 1 192 ? -20.597 -16.488 -12.514 1.00 45.00 192 THR A CA 1
ATOM 1504 C C . THR A 1 192 ? -21.057 -16.717 -13.939 1.00 45.00 192 THR A C 1
ATOM 1506 O O . THR A 1 192 ? -20.243 -16.887 -14.840 1.00 45.00 192 THR A O 1
ATOM 1509 N N . LEU A 1 193 ? -22.380 -16.808 -14.089 1.00 40.88 193 LEU A N 1
ATOM 1510 C CA . LEU A 1 193 ? -23.066 -16.645 -15.363 1.00 40.88 193 LEU A CA 1
ATOM 1511 C C . LEU A 1 193 ? -22.478 -15.429 -16.089 1.00 40.88 193 LEU A C 1
ATOM 1513 O O . LEU A 1 193 ? -22.180 -14.416 -15.449 1.00 40.88 193 LEU A O 1
ATOM 1517 N N . GLU A 1 194 ? -22.314 -15.560 -17.405 1.00 46.28 194 GLU A N 1
ATOM 1518 C CA . GLU A 1 194 ? -22.031 -14.432 -18.291 1.00 46.28 194 GLU A CA 1
ATOM 1519 C C . GLU A 1 194 ? -22.974 -13.272 -17.930 1.00 46.28 194 GLU A C 1
ATOM 1521 O O . GLU A 1 194 ? -24.177 -13.508 -17.762 1.00 46.28 194 GLU A O 1
ATOM 1526 N N . PRO A 1 195 ? -22.474 -12.038 -17.754 1.00 43.91 195 PRO A N 1
ATOM 1527 C CA . PRO A 1 195 ? -23.356 -10.911 -17.511 1.00 43.91 195 PRO A CA 1
ATOM 1528 C C . PRO A 1 195 ? -24.298 -10.748 -18.712 1.00 43.91 195 PRO A C 1
ATOM 1530 O O . PRO A 1 195 ? -23.851 -10.584 -19.847 1.00 43.91 195 PRO A O 1
ATOM 1533 N N . GLU A 1 196 ? -25.609 -10.798 -18.456 1.00 38.12 196 GLU A N 1
ATOM 1534 C CA . GLU A 1 196 ? -26.656 -10.487 -19.432 1.00 38.12 196 GLU A CA 1
ATOM 1535 C C . GLU A 1 196 ? -26.609 -8.995 -19.773 1.00 38.12 196 GLU A C 1
ATOM 1537 O O . GLU A 1 196 ? -27.375 -8.193 -19.241 1.00 38.12 196 GLU A O 1
ATOM 1542 N N . VAL A 1 197 ? -25.689 -8.582 -20.639 1.00 40.62 197 VAL A N 1
ATOM 1543 C CA . VAL A 1 197 ? -25.753 -7.245 -21.226 1.00 40.62 197 VAL A CA 1
ATOM 1544 C C . VAL A 1 197 ? -25.378 -7.323 -22.700 1.00 40.62 197 VAL A C 1
ATOM 1546 O O . VAL A 1 197 ? -24.244 -7.653 -23.050 1.00 40.62 197 VAL A O 1
ATOM 1549 N N . ALA A 1 198 ? -26.399 -7.077 -23.527 1.00 39.94 198 ALA A N 1
ATOM 1550 C CA . ALA A 1 198 ? -26.362 -6.989 -24.984 1.00 39.94 198 ALA A CA 1
ATOM 1551 C C . ALA A 1 198 ? -25.374 -5.929 -25.498 1.00 39.94 198 ALA A C 1
ATOM 1553 O O . ALA A 1 198 ? -25.198 -4.894 -24.814 1.00 39.94 198 ALA A O 1
#

pLDDT: mean 87.15, std 18.71, range [35.0, 98.81]

Mean predicted aligned error: 6.99 Å

Sequence (198 aa):
MNEPHDLPAPGGTTETRDSGEDLTIWPVFARAAIDAIRAIDAAGPIYLAGNAWGGAMNIGREFNPAWPLAGSNIIYEVHSYLDAWNSGTGFDWDVEQQKAFVAGFGPGRAPLATGAKRLRIATDWARANGTRIALTETAMPIDDPRWTEAFRRLMRHAWANNVEVQTWMGGSHWFARNYTLNHVPGWHQNRTLEPEVA

Secondary structure (DSSP, 8-state):
-----SPPPTT--S--SSS---TTHHHHHHHHHHHHHHTT-SSS-EEE--TTTTBTTT-STTT-TTPSPP-SSEEEEEE--SSTTSSS----HHHHTT-SEETTTEES---TTHHHHHHHHHHHHHHHHT-EEEEEE----SS-HHHHHHHHHHHHHHHHTT-EE--S---TT---TT-----STTTS-S-S------

Radius of gyration: 18.24 Å; Cα contacts (8 Å, |Δi|>4): 317; chains: 1; bounding box: 44×47×46 Å

Foldseek 3Di:
DQFAEQAAAVVGDDGHDPDRHPLVVLLVVQVVVQVVCCVPPVADADEHAWYPRSALLQPDCVGRVCPPDDGHRYAHEHEAEQAQDRPVPDADQVVSQVDQGRPSPGGHGRQLQNLLVSNVSNLVVCVVVVHHYAHAEYDHFPPDVSSVSSVVNNVVSCVVSVHHYHYPDDDDPPPPVPTPPPPDDPPPPPPPDDPPDD

Nearest PDB structures (foldseek):
  4lx4-assembly4_D  TM=8.695E-01  e=5.092E-10  Stutzerimonas stutzeri A1501
  5ljf-assembly2_B  TM=8.771E-01  e=1.113E-09  uncultured bacterium
  7p6h-assembly2_B  TM=8.865E-01  e=1.188E-09  uncultured bacterium
  7p6i-assembly1_A  TM=8.866E-01  e=1.542E-09  uncultured bacterium
  4m24-assembly1_A  TM=8.850E-01  e=2.959E-09  uncultured bacterium